Protein AF-A0A5N9AX76-F1 (afdb_monomer_lite)

Sequence (258 aa):
MVNSNKKFEINEFSDIFLIIYSIWVYSYNNNFSVKNSYLSNQFMLNYGIRIEDYLIENPILEQEMQNELEAKDLINSIYSLMNIQNSLDKKISNHLVENYNLEKTSTSLDKLSQYINSKLEKIVITTRLISKNKNKFSSIKTCDSLMSIAWINLSEIIATHKLVKMCKYIKCNMIFVSNRKSSAYCNSKCQTRAKSHRAYYGASKKYDEDKLEVSSNKIIKDNDVNRLPPEEYKIPDEYEPDFGFFDGEDDKLKIMGN

Foldseek 3Di:
DDDDLPWAFLVVPLCLLLLLLLLLLVVLPPPDDDPDQVSQVVVCVVPVDGNVVVCVVPVQSVVVVVVVVLSLVSNLLLLLQQCQLQVPDPVRNVCCCVSPVRDHPDDHPVSSLVVLVVVLVPWDKDWDWDDPDDPDIDITIIGSHSSNSSSVSVNVCSVVVWHWYAAPQPSGRRIAIHPDSPDRHRDPVSVVLSVVCCVVVVVPDPPDDDDDDDDDDDDDDDDDDPDDDDDPDPDDPDDDSCVPPDPDPVSVVVVVVD

Structure (mmCIF, N/CA/C/O backbone):
data_AF-A0A5N9AX76-F1
#
_entry.id   AF-A0A5N9AX76-F1
#
loop_
_atom_site.group_PDB
_atom_site.id
_atom_site.type_symbol
_atom_site.label_atom_id
_atom_site.label_alt_id
_atom_site.label_comp_id
_atom_site.label_asym_id
_atom_site.label_entity_id
_atom_site.label_seq_id
_atom_site.pdbx_PDB_ins_code
_atom_site.Cartn_x
_atom_site.Cartn_y
_atom_site.Cartn_z
_atom_site.occupancy
_atom_site.B_iso_or_equiv
_atom_site.auth_seq_id
_atom_site.auth_comp_id
_atom_site.auth_asym_id
_atom_site.auth_atom_id
_atom_site.pdbx_PDB_model_num
ATOM 1 N N . MET A 1 1 ? -3.223 20.919 28.582 1.00 31.56 1 MET A N 1
ATOM 2 C CA . MET A 1 1 ? -4.355 19.966 28.558 1.00 31.56 1 MET A CA 1
ATOM 3 C C . MET A 1 1 ? -4.536 19.495 27.123 1.00 31.56 1 MET A C 1
ATOM 5 O O . MET A 1 1 ? -5.110 20.225 26.328 1.00 31.56 1 MET A O 1
ATOM 9 N N . VAL A 1 2 ? -3.967 18.341 26.765 1.00 35.06 2 VAL A N 1
ATOM 10 C CA . VAL A 1 2 ? -4.129 17.749 25.428 1.00 35.06 2 VAL A CA 1
ATOM 11 C C . VAL A 1 2 ? -5.436 16.973 25.450 1.00 35.06 2 VAL A C 1
ATOM 13 O O . VAL A 1 2 ? -5.501 15.851 25.937 1.00 35.06 2 VAL A O 1
ATOM 16 N N . ASN A 1 3 ? -6.507 17.630 25.025 1.00 40.31 3 ASN A N 1
ATOM 17 C CA . ASN A 1 3 ? -7.781 16.974 24.819 1.00 40.31 3 ASN A CA 1
ATOM 18 C C . ASN A 1 3 ? -7.826 16.543 23.355 1.00 40.31 3 ASN A C 1
ATOM 20 O O . ASN A 1 3 ? -7.992 17.398 22.491 1.00 40.31 3 ASN A O 1
ATOM 24 N N . SER A 1 4 ? -7.669 15.248 23.080 1.00 42.22 4 SER A N 1
ATOM 25 C CA . SER A 1 4 ? -8.321 14.622 21.928 1.00 42.22 4 SER A CA 1
ATOM 26 C C . SER A 1 4 ? -8.158 13.102 21.944 1.00 42.22 4 SER A C 1
ATOM 28 O O . SER A 1 4 ? -7.174 12.580 21.425 1.00 42.22 4 SER A O 1
ATOM 30 N N . ASN A 1 5 ? -9.180 12.386 22.418 1.00 53.97 5 ASN A N 1
ATOM 31 C CA . ASN A 1 5 ? -9.505 11.066 21.869 1.00 53.97 5 ASN A CA 1
ATOM 32 C C . ASN A 1 5 ? -9.949 11.285 20.413 1.00 53.97 5 ASN A C 1
ATOM 34 O O . ASN A 1 5 ? -11.147 11.344 20.123 1.00 53.97 5 ASN A O 1
ATOM 38 N N . LYS A 1 6 ? -8.995 11.560 19.516 1.00 66.31 6 LYS A N 1
ATOM 39 C CA . LYS A 1 6 ? -9.271 11.734 18.092 1.00 66.31 6 LYS A CA 1
ATOM 40 C C . LYS A 1 6 ? -9.613 10.356 17.541 1.00 66.31 6 LYS A C 1
ATOM 42 O O . LYS A 1 6 ? -8.777 9.468 17.493 1.00 66.31 6 LYS A O 1
ATOM 47 N N . LYS A 1 7 ? -10.885 10.204 17.191 1.00 77.94 7 LYS A N 1
ATOM 48 C CA . LYS A 1 7 ? -11.453 9.005 16.589 1.00 77.94 7 LYS A CA 1
ATOM 49 C C . LYS A 1 7 ? -11.523 9.215 15.085 1.00 77.94 7 LYS A C 1
ATOM 51 O O . LYS A 1 7 ? -12.192 10.141 14.638 1.00 77.94 7 LYS A O 1
ATOM 56 N N . PHE A 1 8 ? -10.843 8.365 14.332 1.00 81.88 8 PHE A N 1
ATOM 57 C CA . PHE A 1 8 ? -10.809 8.369 12.873 1.00 81.88 8 PHE A CA 1
ATOM 58 C C . PHE A 1 8 ? -11.893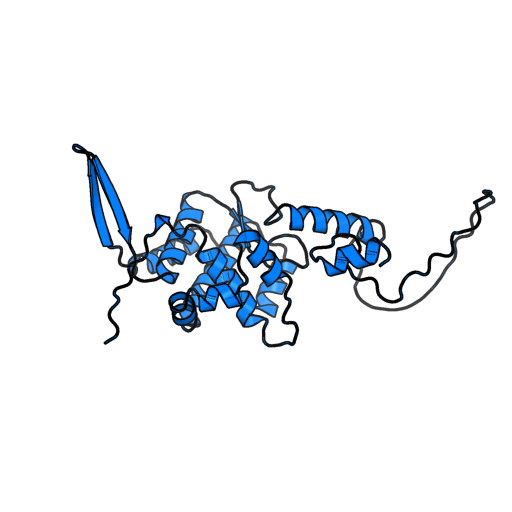 7.447 12.322 1.00 81.88 8 PHE A C 1
ATOM 60 O O . PHE A 1 8 ? -12.017 6.311 12.785 1.00 81.88 8 PHE A O 1
ATOM 67 N N . GLU A 1 9 ? -12.681 7.902 11.349 1.00 80.81 9 GLU A N 1
ATOM 68 C CA . GLU A 1 9 ? -13.689 7.061 10.700 1.00 80.81 9 GLU A CA 1
ATOM 69 C C . GLU A 1 9 ? -13.025 6.090 9.717 1.00 80.81 9 GLU A C 1
ATOM 71 O O . GLU A 1 9 ? -12.347 6.499 8.783 1.00 80.81 9 GLU A O 1
ATOM 76 N N . ILE A 1 10 ? -13.246 4.783 9.888 1.00 79.69 10 ILE A N 1
ATOM 77 C CA . ILE A 1 10 ? -12.539 3.749 9.105 1.00 79.69 10 ILE A CA 1
ATOM 78 C C . ILE A 1 10 ? -12.777 3.906 7.593 1.00 79.69 10 ILE A C 1
ATOM 80 O O . ILE A 1 10 ? -11.877 3.675 6.791 1.00 79.69 10 ILE A O 1
ATOM 84 N N . ASN A 1 11 ? -13.984 4.314 7.198 1.00 73.44 11 ASN A N 1
ATOM 85 C CA . ASN A 1 11 ? -14.385 4.373 5.791 1.00 73.44 11 ASN A CA 1
ATOM 86 C C . ASN A 1 11 ? -13.820 5.590 5.034 1.00 73.44 11 ASN A C 1
ATOM 88 O O . ASN A 1 11 ? -13.947 5.638 3.814 1.00 73.44 11 ASN A O 1
ATOM 92 N N . GLU A 1 12 ? -13.235 6.569 5.729 1.00 73.12 12 GLU A N 1
ATOM 93 C CA . GLU A 1 12 ? -12.654 7.769 5.104 1.00 73.12 12 GLU A CA 1
ATOM 94 C C . GLU A 1 12 ? -11.231 7.526 4.575 1.00 73.12 12 GLU A C 1
ATOM 96 O O . GLU A 1 12 ? -10.723 8.301 3.769 1.00 73.12 12 GLU A O 1
ATOM 101 N N . PHE A 1 13 ? -10.600 6.422 4.979 1.00 76.81 13 PHE A N 1
ATOM 102 C CA . PHE A 1 13 ? -9.185 6.153 4.751 1.00 76.81 13 PHE A CA 1
ATOM 103 C C . PHE A 1 13 ? -8.999 4.790 4.077 1.00 76.81 13 PHE A C 1
ATOM 105 O O . PHE A 1 13 ? -8.542 3.848 4.713 1.00 76.81 13 PHE A O 1
ATOM 112 N N . SER A 1 14 ? -9.366 4.645 2.799 1.00 75.31 14 SER A N 1
ATOM 113 C CA . SER A 1 14 ? -9.197 3.369 2.072 1.00 75.31 14 SER A CA 1
ATOM 114 C C . SER A 1 14 ? -7.746 3.069 1.679 1.00 75.31 14 SER A C 1
ATOM 116 O O . SER A 1 14 ? -7.385 1.914 1.445 1.00 75.31 14 SER A O 1
ATOM 118 N N . ASP A 1 15 ? -6.926 4.119 1.602 1.00 83.31 15 ASP A N 1
ATOM 119 C CA . ASP A 1 15 ? -5.601 4.085 0.984 1.00 83.31 15 ASP A CA 1
ATOM 120 C C . ASP A 1 15 ? -4.489 4.453 1.985 1.00 83.31 15 ASP A C 1
ATOM 122 O O . ASP A 1 15 ? -3.331 4.613 1.592 1.00 83.31 15 ASP A O 1
ATOM 126 N N . ILE A 1 16 ? -4.792 4.571 3.290 1.00 89.75 16 ILE A N 1
ATOM 127 C CA . ILE A 1 16 ? -3.818 5.076 4.277 1.00 89.75 16 ILE A CA 1
ATOM 128 C C . ILE A 1 16 ? -2.592 4.165 4.392 1.00 89.75 16 ILE A C 1
ATOM 130 O O . ILE A 1 16 ? -1.481 4.652 4.569 1.00 89.75 16 ILE A O 1
ATOM 134 N N . PHE A 1 17 ? -2.743 2.854 4.187 1.00 91.94 17 PHE A N 1
ATOM 135 C CA . PHE A 1 17 ? -1.596 1.939 4.163 1.00 91.94 17 PHE A CA 1
ATOM 136 C C . PHE A 1 17 ? -0.645 2.206 2.977 1.00 91.94 17 PHE A C 1
ATOM 138 O O . PHE A 1 17 ? 0.565 2.022 3.111 1.00 91.94 17 PHE A O 1
ATOM 145 N N . LEU A 1 18 ? -1.166 2.671 1.830 1.00 91.62 18 LEU A N 1
ATOM 146 C CA . LEU A 1 18 ? -0.346 3.093 0.689 1.00 91.62 18 LEU A CA 1
ATOM 147 C C . LEU A 1 18 ? 0.394 4.389 1.018 1.00 91.62 18 LEU A C 1
ATOM 149 O O . LEU A 1 18 ? 1.567 4.528 0.680 1.00 91.62 18 LEU A O 1
ATOM 153 N N . ILE A 1 19 ? -0.291 5.320 1.687 1.00 91.38 19 ILE A N 1
ATOM 154 C CA . ILE A 1 19 ? 0.292 6.582 2.146 1.00 91.38 19 ILE A CA 1
ATOM 155 C C . ILE A 1 19 ? 1.437 6.305 3.124 1.00 91.38 19 ILE A C 1
ATOM 157 O O . ILE A 1 19 ? 2.547 6.776 2.889 1.00 91.38 19 ILE A O 1
ATOM 161 N N . ILE A 1 20 ? 1.209 5.475 4.146 1.00 92.38 20 ILE A N 1
ATOM 162 C CA . ILE A 1 20 ? 2.234 5.080 5.125 1.00 92.38 20 ILE A CA 1
ATOM 163 C C . ILE A 1 20 ? 3.446 4.457 4.431 1.00 92.38 20 ILE A C 1
ATOM 165 O O . ILE A 1 20 ? 4.576 4.844 4.720 1.00 92.38 20 ILE A O 1
ATOM 169 N N . TYR A 1 21 ? 3.236 3.552 3.470 1.00 91.12 21 TYR A N 1
ATOM 170 C CA . TYR A 1 21 ? 4.338 2.981 2.695 1.00 91.12 21 TYR A CA 1
ATOM 171 C C . TYR A 1 21 ? 5.142 4.052 1.954 1.00 91.12 21 TYR A C 1
ATOM 173 O O . TYR A 1 21 ? 6.371 4.071 2.038 1.00 91.12 21 TYR A O 1
ATOM 181 N N . SER A 1 22 ? 4.469 4.952 1.236 1.00 89.31 22 SER A N 1
ATOM 182 C CA . SER A 1 22 ? 5.144 5.999 0.467 1.00 89.31 22 SER A CA 1
ATOM 183 C C . SER A 1 22 ? 5.934 6.950 1.358 1.00 89.31 22 SER A C 1
ATOM 185 O O . SER A 1 22 ? 7.066 7.289 1.020 1.00 89.31 22 SER A O 1
ATOM 187 N N . ILE A 1 23 ? 5.376 7.342 2.505 1.00 88.69 23 ILE A N 1
ATOM 188 C CA . ILE A 1 23 ? 6.071 8.187 3.478 1.00 88.69 23 ILE A CA 1
ATOM 189 C C . ILE A 1 23 ? 7.268 7.437 4.063 1.00 88.69 23 ILE A C 1
ATOM 191 O O . ILE A 1 23 ? 8.354 7.997 4.137 1.00 88.69 23 ILE A O 1
ATOM 195 N N . TRP A 1 24 ? 7.115 6.163 4.427 1.00 88.19 24 TRP A N 1
ATOM 196 C CA . TRP A 1 24 ? 8.211 5.381 4.996 1.00 88.19 24 TRP A CA 1
ATOM 197 C C . TRP A 1 24 ? 9.385 5.247 4.015 1.00 88.19 24 TRP A C 1
ATOM 199 O O . TRP A 1 24 ? 10.531 5.505 4.381 1.00 88.19 24 TRP A O 1
ATOM 209 N N . VAL A 1 25 ? 9.105 4.947 2.740 1.00 83.19 25 VAL A N 1
ATOM 210 C CA . VAL A 1 25 ? 10.127 4.914 1.679 1.00 83.19 25 VAL A CA 1
ATOM 211 C C . VAL A 1 25 ? 10.760 6.293 1.483 1.00 83.19 25 VAL A C 1
ATOM 213 O O . VAL A 1 25 ? 11.971 6.397 1.291 1.00 83.19 25 VAL A O 1
ATOM 216 N N . TYR A 1 26 ? 9.962 7.361 1.520 1.00 81.81 26 TYR A N 1
ATOM 217 C CA . TYR A 1 26 ? 10.456 8.732 1.417 1.00 81.81 26 TYR A CA 1
ATOM 218 C C . TYR A 1 26 ? 11.421 9.072 2.567 1.00 81.81 26 TYR A C 1
ATOM 220 O O . TYR A 1 26 ? 12.543 9.506 2.310 1.00 81.81 26 TYR A O 1
ATOM 228 N N . SER A 1 27 ? 11.041 8.775 3.810 1.00 80.00 27 SER A N 1
ATOM 229 C CA . SER A 1 27 ? 11.870 8.992 5.000 1.00 80.00 27 SER A CA 1
ATOM 230 C C . SER A 1 27 ? 13.157 8.167 4.976 1.00 80.00 27 SER A C 1
ATOM 232 O O . SER A 1 27 ? 14.216 8.687 5.314 1.00 80.00 27 SER A O 1
ATOM 234 N N . TYR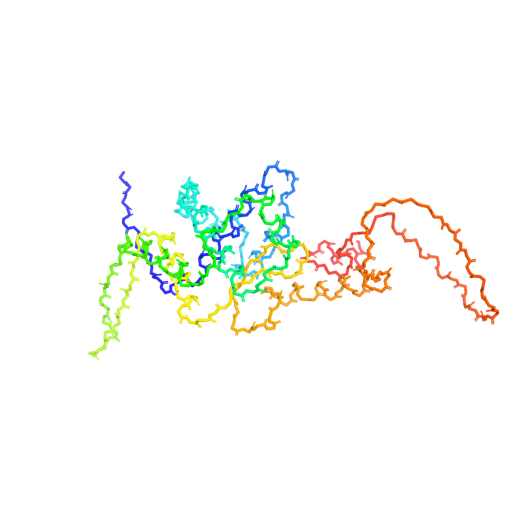 A 1 28 ? 13.099 6.915 4.510 1.00 73.00 28 TYR A N 1
ATOM 235 C CA . TYR A 1 28 ? 14.274 6.046 4.404 1.00 73.00 28 TYR A CA 1
ATOM 236 C C . TYR A 1 28 ? 15.299 6.560 3.372 1.00 73.00 28 TYR A C 1
ATOM 238 O O . TYR A 1 28 ? 16.506 6.500 3.598 1.00 73.00 28 TYR A O 1
ATOM 246 N N . ASN A 1 29 ? 14.834 7.099 2.238 1.00 64.19 29 ASN A N 1
ATOM 247 C CA . ASN A 1 29 ? 15.709 7.600 1.166 1.00 64.19 29 ASN A CA 1
ATOM 248 C C . ASN A 1 29 ? 16.352 8.968 1.467 1.00 64.19 29 ASN A C 1
ATOM 250 O O . ASN A 1 29 ? 17.316 9.347 0.802 1.00 64.19 29 ASN A O 1
ATOM 254 N N . ASN A 1 30 ? 15.855 9.723 2.449 1.00 54.88 30 ASN A N 1
ATOM 255 C CA . ASN A 1 30 ? 16.280 11.105 2.706 1.00 54.88 30 ASN A CA 1
ATOM 256 C C . ASN A 1 30 ? 17.647 11.264 3.403 1.00 54.88 30 ASN A C 1
ATOM 258 O O . ASN A 1 30 ? 17.999 12.367 3.817 1.00 54.88 30 ASN A O 1
ATOM 262 N N . ASN A 1 31 ? 18.473 10.214 3.435 1.00 46.00 31 ASN A N 1
ATOM 263 C CA . ASN A 1 31 ? 19.896 10.325 3.771 1.00 46.00 31 ASN A CA 1
ATOM 264 C C . ASN A 1 31 ? 20.789 10.862 2.621 1.00 46.00 31 ASN A C 1
ATOM 266 O O . ASN A 1 31 ? 21.982 11.038 2.848 1.00 46.00 31 ASN A O 1
ATOM 270 N N . PHE A 1 32 ? 20.276 11.181 1.417 1.00 38.09 32 PHE A N 1
ATOM 271 C CA . PHE A 1 32 ? 21.068 11.824 0.343 1.00 38.09 32 PHE A CA 1
ATOM 272 C C . PHE A 1 32 ? 20.288 12.877 -0.483 1.00 38.09 32 PHE A C 1
ATOM 274 O O . PHE A 1 32 ? 19.411 12.556 -1.276 1.00 38.09 32 PHE A O 1
ATOM 281 N N . SER A 1 33 ? 20.651 14.150 -0.283 1.00 37.47 33 SER A N 1
ATOM 282 C CA . SER A 1 33 ? 20.738 15.312 -1.203 1.00 37.47 33 SER A CA 1
ATOM 283 C C . SER A 1 33 ? 19.796 15.556 -2.406 1.00 37.47 33 SER A C 1
ATOM 285 O O . SER A 1 33 ? 20.078 16.492 -3.153 1.00 37.47 33 SER A O 1
ATOM 287 N N . VAL A 1 34 ? 18.693 14.840 -2.640 1.00 42.88 34 VAL A N 1
ATOM 288 C CA . VAL A 1 34 ? 17.781 15.158 -3.764 1.00 42.88 34 VAL A CA 1
ATOM 289 C C . VAL A 1 34 ? 16.345 15.325 -3.274 1.00 42.88 34 VAL A C 1
ATOM 291 O O . VAL A 1 34 ? 15.520 14.420 -3.351 1.00 42.88 34 VAL A O 1
ATOM 294 N N . LYS A 1 35 ? 16.037 16.548 -2.822 1.00 41.94 35 LYS A N 1
ATOM 295 C CA . LYS A 1 35 ? 14.719 17.037 -2.358 1.00 41.94 35 LYS A CA 1
ATOM 296 C C . LYS A 1 35 ? 13.573 16.960 -3.393 1.00 41.94 35 LYS A C 1
ATOM 298 O O . LYS A 1 35 ? 12.480 17.426 -3.114 1.00 41.94 35 LYS A O 1
ATOM 303 N N . ASN A 1 36 ? 13.789 16.358 -4.563 1.00 52.94 36 ASN A N 1
ATOM 304 C CA . ASN A 1 36 ? 12.781 16.133 -5.604 1.00 52.94 36 ASN A CA 1
ATOM 305 C C . ASN A 1 36 ? 12.789 14.657 -6.022 1.00 52.94 36 ASN A C 1
ATOM 307 O O . ASN A 1 36 ? 13.097 14.308 -7.164 1.00 52.94 36 ASN A O 1
ATOM 311 N N . SER A 1 37 ? 12.489 13.758 -5.083 1.00 67.19 37 SER A N 1
ATOM 312 C CA . SER A 1 37 ? 12.338 12.349 -5.434 1.00 67.19 37 SER A CA 1
ATOM 313 C C . SER A 1 37 ? 11.133 12.182 -6.364 1.00 67.19 37 SER A C 1
ATOM 315 O O . SER A 1 37 ? 10.064 12.763 -6.160 1.00 67.19 37 SER A O 1
ATOM 317 N N . TYR A 1 38 ? 11.282 11.351 -7.395 1.00 74.25 38 TYR A N 1
ATOM 318 C CA . TYR A 1 38 ? 10.178 11.011 -8.297 1.00 74.25 38 TYR A CA 1
ATOM 319 C C . TYR A 1 38 ? 8.955 10.474 -7.526 1.00 74.25 38 TYR A C 1
ATOM 321 O O . TYR A 1 38 ? 7.816 10.663 -7.950 1.00 74.25 38 TYR A O 1
ATOM 329 N N . LEU A 1 39 ? 9.191 9.852 -6.366 1.00 79.62 39 LEU A N 1
ATOM 330 C CA . LEU A 1 39 ? 8.163 9.423 -5.426 1.00 79.62 39 LEU A CA 1
ATOM 331 C C . LEU A 1 39 ? 7.283 10.588 -4.946 1.00 79.62 39 LEU A C 1
ATOM 333 O O . LEU A 1 39 ? 6.066 10.462 -5.033 1.00 79.62 39 LEU A O 1
ATOM 337 N N . SER A 1 40 ? 7.865 11.717 -4.522 1.00 81.25 40 SER A N 1
ATOM 338 C CA . SER A 1 40 ? 7.101 12.895 -4.068 1.00 81.25 40 SER A CA 1
ATOM 339 C C . SER A 1 40 ? 6.217 13.463 -5.188 1.00 81.25 40 SER A C 1
ATOM 341 O O . SER A 1 40 ? 5.030 13.715 -4.981 1.00 81.25 40 SER A O 1
ATOM 343 N N . ASN A 1 41 ? 6.728 13.519 -6.424 1.00 81.62 41 ASN A N 1
ATOM 344 C CA . ASN A 1 41 ? 5.929 13.935 -7.584 1.00 81.62 41 ASN A CA 1
ATOM 345 C C . ASN A 1 41 ? 4.746 12.992 -7.852 1.00 81.62 41 ASN A C 1
ATOM 347 O O . ASN A 1 41 ? 3.644 13.449 -8.147 1.00 81.62 41 ASN A O 1
ATOM 351 N N . GLN A 1 42 ? 4.944 11.672 -7.759 1.00 83.62 42 GLN A N 1
ATOM 352 C CA . GLN A 1 42 ? 3.837 10.725 -7.936 1.00 83.62 42 GLN A CA 1
ATOM 353 C C . GLN A 1 42 ? 2.853 10.738 -6.767 1.00 83.62 42 GLN A C 1
ATOM 355 O O . GLN A 1 42 ? 1.663 10.520 -6.984 1.00 83.62 42 GLN A O 1
ATOM 360 N N . PHE A 1 43 ? 3.329 11.008 -5.553 1.00 86.25 43 PHE A N 1
ATOM 361 C CA . PHE A 1 43 ? 2.481 11.188 -4.384 1.00 86.25 43 PHE A CA 1
ATOM 362 C C . PHE A 1 43 ? 1.563 12.402 -4.572 1.00 86.25 43 PHE A C 1
ATOM 364 O O . PHE A 1 43 ? 0.346 12.254 -4.493 1.00 86.25 43 PHE A O 1
ATOM 371 N N . MET A 1 44 ? 2.123 13.548 -4.973 1.00 86.94 44 MET A N 1
ATOM 372 C CA . MET A 1 44 ? 1.358 14.740 -5.347 1.00 86.94 44 MET A CA 1
ATOM 373 C C . MET A 1 44 ? 0.335 14.442 -6.449 1.00 86.94 44 MET A C 1
ATOM 375 O O . MET A 1 44 ? -0.834 14.787 -6.322 1.00 86.94 44 MET A O 1
ATOM 379 N N . LEU A 1 45 ? 0.718 13.738 -7.515 1.00 84.50 45 LEU A N 1
ATOM 380 C CA . LEU A 1 45 ? -0.226 13.400 -8.588 1.00 84.50 45 LEU A CA 1
ATOM 381 C C . LEU A 1 45 ? -1.399 12.523 -8.132 1.00 84.50 45 LEU A C 1
ATOM 383 O O . LEU A 1 45 ? -2.471 12.608 -8.727 1.00 84.50 45 LEU A O 1
ATOM 387 N N . ASN A 1 46 ? -1.198 11.678 -7.122 1.00 83.56 46 ASN A N 1
ATOM 388 C CA . ASN A 1 46 ? -2.232 10.777 -6.625 1.00 83.56 46 ASN A CA 1
ATOM 389 C C . ASN A 1 46 ? -3.097 11.411 -5.525 1.00 83.56 46 ASN A C 1
ATOM 391 O O . ASN A 1 46 ? -4.286 11.110 -5.463 1.00 83.56 46 ASN A O 1
ATOM 395 N N . TYR A 1 47 ? -2.519 12.268 -4.680 1.00 85.94 47 TYR A N 1
ATOM 396 C CA . TYR A 1 47 ? -3.172 12.775 -3.466 1.00 85.94 47 TYR A CA 1
ATOM 397 C C . TYR A 1 47 ? -3.359 14.296 -3.434 1.00 85.94 47 TYR A C 1
ATOM 399 O O . TYR A 1 47 ? -4.005 14.809 -2.529 1.00 85.94 47 TYR A O 1
ATOM 407 N N . GLY A 1 48 ? -2.833 15.032 -4.414 1.00 87.31 48 GLY A N 1
ATOM 408 C CA . GLY A 1 48 ? -3.010 16.483 -4.518 1.00 87.31 48 GLY A CA 1
ATOM 409 C C . GLY A 1 48 ? -2.129 17.314 -3.580 1.00 87.31 48 GLY A C 1
ATOM 410 O O . GLY A 1 48 ? -2.306 18.526 -3.518 1.00 87.31 48 GLY A O 1
ATOM 411 N N . ILE A 1 49 ? -1.184 16.686 -2.876 1.00 88.12 49 ILE A N 1
ATOM 412 C CA . ILE A 1 49 ? -0.320 17.321 -1.874 1.00 88.12 49 ILE A CA 1
ATOM 413 C C . ILE A 1 49 ? 1.054 16.641 -1.838 1.00 88.12 49 ILE A C 1
ATOM 415 O O . ILE A 1 49 ? 1.161 15.450 -2.136 1.00 88.12 49 ILE A O 1
ATOM 419 N N . ARG A 1 50 ? 2.124 17.382 -1.518 1.00 87.56 50 ARG A N 1
ATOM 420 C CA . ARG A 1 50 ? 3.470 16.802 -1.340 1.00 87.56 50 ARG A CA 1
ATOM 421 C C . ARG A 1 50 ? 3.546 16.007 -0.036 1.00 87.56 50 ARG A C 1
ATOM 423 O O . ARG A 1 50 ? 2.750 16.218 0.870 1.00 87.56 50 ARG A O 1
ATOM 430 N N . ILE A 1 51 ? 4.512 15.094 0.067 1.00 87.94 51 ILE A N 1
ATOM 431 C CA . ILE A 1 51 ? 4.661 14.236 1.255 1.00 87.94 51 ILE A CA 1
ATOM 432 C C . ILE A 1 51 ? 4.937 15.072 2.511 1.00 87.94 51 ILE A C 1
ATOM 434 O O . ILE A 1 51 ? 4.352 14.823 3.562 1.00 87.94 51 ILE A O 1
ATOM 438 N N . GLU A 1 52 ? 5.808 16.069 2.395 1.00 86.75 52 GLU A N 1
ATOM 439 C CA . GLU A 1 52 ? 6.203 16.955 3.487 1.00 86.75 52 GLU A CA 1
ATOM 440 C C . GLU A 1 52 ? 5.010 17.773 3.992 1.00 86.75 52 GLU A C 1
ATOM 442 O O . GLU A 1 52 ? 4.741 17.803 5.191 1.00 86.75 52 GLU A O 1
ATOM 447 N N . ASP A 1 53 ? 4.250 18.362 3.068 1.00 88.25 53 ASP A N 1
ATOM 448 C CA . ASP A 1 53 ? 3.047 19.135 3.385 1.00 88.25 53 ASP A CA 1
ATOM 449 C C . ASP A 1 53 ? 1.964 18.235 4.006 1.00 88.25 53 ASP A C 1
ATOM 451 O O . ASP A 1 53 ? 1.325 18.607 4.989 1.00 88.25 53 ASP A O 1
ATOM 455 N N . TYR A 1 54 ? 1.814 17.002 3.504 1.00 88.75 54 TYR A N 1
ATOM 456 C CA . TYR A 1 54 ? 0.879 16.023 4.059 1.00 88.75 54 TYR A CA 1
ATOM 457 C C . TYR A 1 54 ? 1.207 15.669 5.513 1.00 88.75 54 TYR A C 1
ATOM 459 O O . TYR A 1 54 ? 0.295 15.551 6.330 1.00 88.75 54 TYR A O 1
ATOM 467 N N . LEU A 1 55 ? 2.490 15.507 5.852 1.00 87.12 55 LEU A N 1
ATOM 468 C CA . LEU A 1 55 ? 2.924 15.248 7.228 1.00 87.12 55 LEU A CA 1
ATOM 469 C C . LEU A 1 55 ? 2.629 16.436 8.151 1.00 87.12 55 LEU A C 1
ATOM 471 O O . LEU A 1 55 ? 2.100 16.229 9.242 1.00 87.12 55 LEU A O 1
ATOM 475 N N . ILE A 1 56 ? 2.880 17.665 7.688 1.00 87.31 56 ILE A N 1
ATOM 476 C CA . ILE A 1 56 ? 2.573 18.894 8.439 1.00 87.31 56 ILE A CA 1
ATOM 477 C C . ILE A 1 56 ? 1.069 18.997 8.733 1.00 87.31 56 ILE A C 1
ATOM 479 O O . ILE A 1 56 ? 0.676 19.339 9.850 1.00 87.31 56 ILE A O 1
ATOM 483 N N . GLU A 1 57 ? 0.217 18.677 7.757 1.00 86.94 57 GLU A N 1
ATOM 484 C CA . GLU A 1 57 ? -1.242 18.675 7.930 1.00 86.94 57 GLU A CA 1
ATOM 485 C C . GLU A 1 57 ? -1.745 17.505 8.795 1.00 86.94 57 GLU A C 1
ATOM 487 O O . GLU A 1 57 ? -2.827 17.584 9.385 1.00 86.94 57 GLU A O 1
ATOM 492 N N . ASN A 1 58 ? -0.954 16.433 8.929 1.00 85.75 58 ASN A N 1
ATOM 493 C CA . ASN A 1 58 ? -1.314 15.205 9.639 1.00 85.75 58 ASN A CA 1
ATOM 494 C C . ASN A 1 58 ? -0.279 14.823 10.718 1.00 85.75 58 ASN A C 1
ATOM 496 O O . ASN A 1 58 ? 0.283 13.724 10.675 1.00 85.75 58 ASN A O 1
ATOM 500 N N . PRO A 1 59 ? -0.087 15.651 11.765 1.00 86.06 59 PRO A N 1
ATOM 501 C CA . PRO A 1 59 ? 0.956 15.438 12.777 1.00 86.06 59 PRO A CA 1
ATOM 502 C C . PRO A 1 59 ? 0.776 14.146 13.589 1.00 86.06 59 PRO A C 1
ATOM 504 O O . PRO A 1 59 ? 1.727 13.619 14.155 1.00 86.06 59 PRO A O 1
ATOM 507 N N . ILE A 1 60 ? -0.447 13.607 13.645 1.00 87.31 60 ILE A N 1
ATOM 508 C CA . ILE A 1 60 ? -0.715 12.321 14.308 1.00 87.31 60 ILE A CA 1
ATOM 509 C C . ILE A 1 60 ? -0.085 11.175 13.525 1.00 87.31 60 ILE A C 1
ATOM 511 O O . ILE A 1 60 ? 0.487 10.275 14.128 1.00 87.31 60 ILE A O 1
ATOM 515 N N . LEU A 1 61 ? -0.157 11.216 12.192 1.00 86.50 61 LEU A N 1
ATOM 516 C CA . LEU A 1 61 ? 0.474 10.200 11.362 1.00 86.50 61 LEU A CA 1
ATOM 517 C C . LEU A 1 61 ? 1.994 10.250 11.510 1.00 86.50 61 LEU A C 1
ATOM 519 O O . LEU A 1 61 ? 2.625 9.209 11.656 1.00 86.50 61 LEU A O 1
ATOM 523 N N . GLU A 1 62 ? 2.566 11.456 11.505 1.00 84.75 62 GLU A N 1
ATOM 524 C CA . GLU A 1 62 ? 3.995 11.652 11.745 1.00 84.75 62 GLU A CA 1
ATOM 525 C C . GLU A 1 62 ? 4.415 11.053 13.094 1.00 84.75 62 GLU A C 1
ATOM 527 O O . GLU A 1 62 ? 5.382 10.297 13.156 1.00 84.75 62 GLU A O 1
ATOM 532 N N . GLN A 1 63 ? 3.646 11.318 14.155 1.00 86.88 63 GLN A N 1
ATOM 533 C CA . GLN A 1 63 ? 3.897 10.768 15.486 1.00 86.88 63 GLN A CA 1
ATOM 534 C C . GLN A 1 63 ? 3.793 9.236 15.519 1.00 86.88 63 GLN A C 1
ATOM 536 O O . GLN A 1 63 ? 4.667 8.581 16.082 1.00 86.88 63 GLN A O 1
ATOM 541 N N . GLU A 1 64 ? 2.754 8.646 14.924 1.00 87.56 64 GLU A N 1
ATOM 542 C CA . GLU A 1 64 ? 2.607 7.184 14.864 1.00 87.56 64 GLU A CA 1
ATOM 543 C C . GLU A 1 64 ? 3.748 6.529 14.077 1.00 87.56 64 GLU A C 1
ATOM 545 O O . GLU A 1 64 ? 4.245 5.470 14.461 1.00 87.56 64 GLU A O 1
ATOM 550 N N . MET A 1 65 ? 4.226 7.186 13.020 1.00 84.38 65 MET A N 1
ATOM 551 C CA . MET A 1 65 ? 5.350 6.706 12.221 1.00 84.38 65 MET A CA 1
ATOM 552 C C . MET A 1 65 ? 6.707 6.769 12.934 1.00 84.38 65 MET A C 1
ATOM 554 O O . MET A 1 65 ? 7.640 6.100 12.488 1.00 84.38 65 MET A O 1
ATOM 558 N N . GLN A 1 66 ? 6.830 7.496 14.051 1.00 84.50 66 GLN A N 1
ATOM 559 C CA . GLN A 1 66 ? 8.031 7.442 14.897 1.00 84.50 66 GLN A CA 1
ATOM 560 C C . GLN A 1 66 ? 8.187 6.087 15.604 1.00 84.50 66 GLN A C 1
ATOM 562 O O . GLN A 1 66 ? 9.295 5.740 16.016 1.00 84.50 66 GLN A O 1
ATOM 567 N N . ASN A 1 67 ? 7.116 5.290 15.723 1.00 85.50 67 ASN A N 1
ATOM 568 C CA . ASN A 1 67 ? 7.220 3.897 16.155 1.00 85.50 67 ASN A CA 1
ATOM 569 C C . ASN A 1 67 ? 7.774 3.031 15.011 1.00 85.50 67 ASN A C 1
ATOM 571 O O . ASN A 1 67 ? 7.038 2.336 14.306 1.00 85.50 67 ASN A O 1
ATOM 575 N N . GLU A 1 68 ? 9.095 3.079 14.833 1.00 82.69 68 GLU A N 1
ATOM 576 C CA . GLU A 1 68 ? 9.794 2.434 13.718 1.00 82.69 68 GLU A CA 1
ATOM 577 C C . GLU A 1 68 ? 9.486 0.933 13.618 1.00 82.69 68 GLU A C 1
ATOM 579 O O . GLU A 1 68 ? 9.309 0.413 12.516 1.00 82.69 68 GLU A O 1
ATOM 584 N N . LEU A 1 69 ? 9.363 0.240 14.756 1.00 86.94 69 LEU A N 1
ATOM 585 C CA . LEU A 1 69 ? 9.078 -1.194 14.790 1.00 86.94 69 LEU A CA 1
ATOM 586 C C . LEU A 1 69 ? 7.707 -1.507 14.177 1.00 86.94 69 LEU A C 1
ATOM 588 O O . LEU A 1 69 ? 7.593 -2.393 13.332 1.00 86.94 69 LEU A O 1
ATOM 592 N N . GLU A 1 70 ? 6.669 -0.786 14.599 1.00 89.00 70 GLU A N 1
ATOM 593 C CA . GLU A 1 70 ? 5.298 -1.009 14.134 1.00 89.00 70 GLU A CA 1
ATOM 594 C C . GLU A 1 70 ? 5.114 -0.581 12.676 1.00 89.00 70 GLU A C 1
ATOM 596 O O . GLU A 1 70 ? 4.502 -1.309 11.889 1.00 89.00 70 GLU A O 1
ATOM 601 N N . ALA A 1 71 ? 5.704 0.554 12.292 1.00 89.69 71 ALA A N 1
ATOM 602 C CA . ALA A 1 71 ? 5.718 1.004 10.907 1.00 89.69 71 ALA A CA 1
ATOM 603 C C . ALA A 1 71 ? 6.402 -0.034 10.007 1.00 89.69 71 ALA A C 1
ATOM 605 O O . ALA A 1 71 ? 5.804 -0.500 9.036 1.00 89.69 71 ALA A O 1
ATOM 606 N N . LYS A 1 72 ? 7.619 -0.467 10.361 1.00 90.12 72 LYS A N 1
ATOM 607 C CA . LYS A 1 72 ? 8.387 -1.452 9.586 1.00 90.12 72 LYS A CA 1
ATOM 608 C C . LYS A 1 72 ? 7.659 -2.788 9.463 1.00 90.12 72 LYS A C 1
ATOM 610 O O . LYS A 1 72 ? 7.704 -3.417 8.409 1.00 90.12 72 LYS A O 1
ATOM 615 N N . ASP A 1 73 ? 6.955 -3.208 10.504 1.00 93.06 73 ASP A N 1
ATOM 616 C CA . ASP A 1 73 ? 6.167 -4.436 10.498 1.00 93.06 73 ASP A CA 1
ATOM 617 C C . ASP A 1 73 ? 4.983 -4.385 9.511 1.00 93.06 73 ASP A C 1
ATOM 619 O O . ASP A 1 73 ? 4.756 -5.323 8.731 1.00 93.06 73 ASP A O 1
ATOM 623 N N . LEU A 1 74 ? 4.277 -3.251 9.460 1.00 94.44 74 LE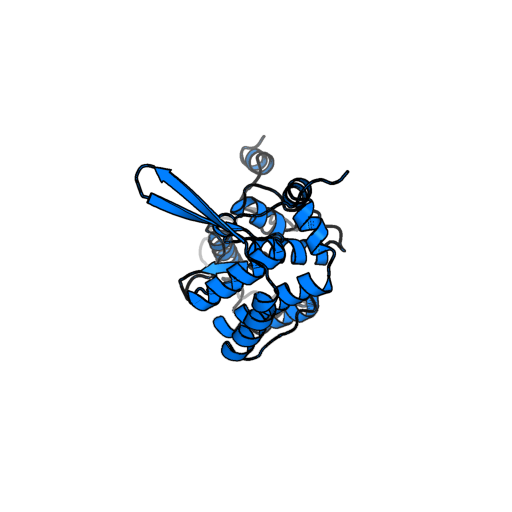U A N 1
ATOM 624 C CA . LEU A 1 74 ? 3.266 -3.001 8.432 1.00 94.44 74 LEU A CA 1
ATOM 625 C C . LEU A 1 74 ? 3.894 -3.007 7.029 1.00 94.44 74 LEU A C 1
ATOM 627 O O . LEU A 1 74 ? 3.385 -3.692 6.137 1.00 94.44 74 LEU A O 1
ATOM 631 N N . ILE A 1 75 ? 5.024 -2.316 6.832 1.00 94.06 75 ILE A N 1
ATOM 632 C CA . ILE A 1 75 ? 5.715 -2.264 5.532 1.00 94.06 75 ILE A CA 1
ATOM 633 C C . ILE A 1 75 ? 6.157 -3.660 5.074 1.00 94.06 75 ILE A C 1
ATOM 635 O O . ILE A 1 75 ? 5.917 -4.042 3.925 1.00 94.06 75 ILE A O 1
ATOM 639 N N . ASN A 1 76 ? 6.733 -4.465 5.966 1.00 94.06 76 ASN A N 1
ATOM 640 C CA . ASN A 1 76 ? 7.135 -5.842 5.673 1.00 94.06 76 ASN A CA 1
ATOM 641 C C . ASN A 1 76 ? 5.932 -6.731 5.316 1.00 94.06 76 ASN A C 1
ATOM 643 O O . ASN A 1 76 ? 6.027 -7.611 4.452 1.00 94.06 76 ASN A O 1
ATOM 647 N N . SER A 1 77 ? 4.772 -6.485 5.926 1.00 95.81 77 SER A N 1
ATOM 648 C CA . SER A 1 77 ? 3.530 -7.195 5.601 1.00 95.81 77 SER A CA 1
ATOM 649 C C . SER A 1 77 ? 2.988 -6.808 4.223 1.00 95.81 77 SER A C 1
ATOM 651 O O . SER A 1 77 ? 2.606 -7.688 3.447 1.00 95.81 77 SER A O 1
ATOM 653 N N . ILE A 1 78 ? 3.048 -5.522 3.861 1.00 94.75 78 ILE A N 1
ATOM 654 C CA . ILE A 1 78 ? 2.727 -5.031 2.510 1.00 94.75 78 ILE A CA 1
ATOM 655 C C . ILE A 1 78 ? 3.669 -5.667 1.475 1.00 94.75 78 ILE A C 1
ATOM 657 O O . ILE A 1 78 ? 3.217 -6.214 0.466 1.00 94.75 78 ILE A O 1
ATOM 661 N N . TYR A 1 79 ? 4.975 -5.668 1.746 1.00 92.81 79 TYR A N 1
ATOM 662 C CA . TYR A 1 79 ? 5.984 -6.279 0.880 1.00 92.81 79 TYR A CA 1
ATOM 663 C C . TYR A 1 79 ? 5.774 -7.790 0.702 1.00 92.81 79 TYR A C 1
ATOM 665 O O . TYR A 1 79 ? 5.886 -8.323 -0.410 1.00 92.81 79 TYR A O 1
ATOM 673 N N . SER A 1 80 ? 5.427 -8.493 1.780 1.00 93.44 80 SER A N 1
ATOM 674 C CA . SER A 1 80 ? 5.099 -9.922 1.742 1.00 93.44 80 SER A CA 1
ATOM 675 C C . SER A 1 80 ? 3.873 -10.178 0.874 1.00 93.44 80 SER A C 1
ATOM 677 O O . SER A 1 80 ? 3.914 -11.051 0.004 1.00 93.44 80 SER A O 1
ATOM 679 N N . LEU A 1 81 ? 2.818 -9.373 1.036 1.00 94.06 81 LEU A N 1
ATOM 680 C CA . LEU A 1 81 ? 1.606 -9.476 0.228 1.00 94.06 81 LEU A CA 1
ATOM 681 C C . LEU A 1 81 ? 1.912 -9.289 -1.261 1.00 94.06 81 LEU A C 1
ATOM 683 O O . LEU A 1 81 ? 1.513 -10.115 -2.083 1.00 94.06 81 LEU A O 1
ATOM 687 N N . MET A 1 82 ? 2.675 -8.250 -1.608 1.00 91.94 82 MET A N 1
ATOM 688 C CA . MET A 1 82 ? 3.070 -7.974 -2.991 1.00 91.94 82 MET A CA 1
ATOM 689 C C . MET A 1 82 ? 3.844 -9.140 -3.613 1.00 91.94 82 MET A C 1
ATOM 691 O O . MET A 1 82 ? 3.574 -9.511 -4.760 1.00 91.94 82 MET A O 1
ATOM 695 N N . ASN A 1 83 ? 4.779 -9.729 -2.862 1.00 89.56 83 ASN A N 1
ATOM 696 C CA . ASN A 1 83 ? 5.546 -10.898 -3.289 1.00 89.56 83 ASN A CA 1
ATOM 697 C C . ASN A 1 83 ? 4.657 -12.115 -3.546 1.00 89.56 83 ASN A C 1
ATOM 699 O O . ASN A 1 83 ? 4.790 -12.754 -4.589 1.00 89.56 83 ASN A O 1
ATOM 703 N N . ILE A 1 84 ? 3.762 -12.423 -2.605 1.00 90.25 84 ILE A N 1
ATOM 704 C CA . ILE A 1 84 ? 2.856 -13.573 -2.685 1.00 90.25 84 ILE A CA 1
ATOM 705 C C . ILE A 1 84 ? 1.899 -13.419 -3.873 1.00 90.25 84 ILE A C 1
ATOM 707 O O . ILE A 1 84 ? 1.699 -14.365 -4.630 1.00 90.25 84 ILE A O 1
ATOM 711 N N . GLN A 1 85 ? 1.322 -12.229 -4.061 1.00 89.25 85 GLN A N 1
ATOM 712 C CA . GLN A 1 85 ? 0.283 -11.995 -5.067 1.00 89.25 85 GLN A CA 1
ATOM 713 C C . GLN A 1 85 ? 0.814 -11.863 -6.497 1.00 89.25 85 GLN A C 1
ATOM 715 O O . GLN A 1 85 ? 0.122 -12.246 -7.441 1.00 89.25 85 GLN A O 1
ATOM 720 N N . ASN A 1 86 ? 1.999 -11.274 -6.675 1.00 82.44 86 ASN A N 1
ATOM 721 C CA . ASN A 1 86 ? 2.471 -10.867 -8.002 1.00 82.44 86 ASN A CA 1
ATOM 722 C C . ASN A 1 86 ? 3.732 -11.586 -8.464 1.00 82.44 86 ASN A C 1
ATOM 724 O O . ASN A 1 86 ? 4.141 -11.337 -9.596 1.00 82.44 86 ASN A O 1
ATOM 728 N N . SER A 1 87 ? 4.352 -12.413 -7.613 1.00 77.44 87 SER A N 1
ATOM 729 C CA . SER A 1 87 ? 5.677 -12.988 -7.870 1.00 77.44 87 SER A CA 1
ATOM 730 C C . SER A 1 87 ? 6.639 -11.898 -8.343 1.00 77.44 87 SER A C 1
ATOM 732 O O . SER A 1 87 ? 7.063 -11.899 -9.499 1.00 77.44 87 SER A O 1
ATOM 734 N N . LEU A 1 88 ? 6.892 -10.911 -7.469 1.00 75.25 88 LEU A N 1
ATOM 735 C CA . LEU A 1 88 ? 7.741 -9.763 -7.794 1.00 75.25 88 LEU A CA 1
ATOM 736 C C . LEU A 1 88 ? 9.020 -10.231 -8.492 1.00 75.25 88 LEU A C 1
ATOM 738 O O . LEU A 1 88 ? 9.656 -11.194 -8.062 1.00 75.25 88 LEU A O 1
ATOM 742 N N . ASP A 1 89 ? 9.375 -9.532 -9.570 1.00 74.69 89 ASP A N 1
ATOM 743 C CA . ASP A 1 89 ? 10.609 -9.797 -10.298 1.00 74.69 89 ASP A CA 1
ATOM 744 C C . ASP A 1 89 ? 11.792 -9.814 -9.322 1.00 74.69 89 ASP A C 1
ATOM 746 O O . ASP A 1 89 ? 11.872 -8.971 -8.424 1.00 74.69 89 ASP A O 1
ATOM 750 N N . LYS A 1 90 ? 12.711 -10.770 -9.490 1.00 77.62 90 LYS A N 1
ATOM 751 C CA . LYS A 1 90 ? 13.838 -10.957 -8.568 1.00 77.62 90 LYS A CA 1
ATOM 752 C C . LYS A 1 90 ? 14.672 -9.682 -8.421 1.00 77.62 90 LYS A C 1
ATOM 754 O O . LYS A 1 90 ? 15.118 -9.392 -7.318 1.00 77.62 90 LYS A O 1
ATOM 759 N N . LYS A 1 91 ? 14.835 -8.886 -9.485 1.00 74.00 91 LYS A N 1
ATOM 760 C CA . LYS A 1 91 ? 15.555 -7.604 -9.426 1.00 74.00 91 LYS A CA 1
ATOM 761 C C . LYS A 1 91 ? 14.806 -6.586 -8.569 1.00 74.00 91 LYS A C 1
ATOM 763 O O . LYS A 1 91 ? 15.433 -5.897 -7.775 1.00 74.00 91 LYS A O 1
ATOM 768 N N . ILE A 1 92 ? 13.477 -6.520 -8.685 1.00 73.56 92 ILE A N 1
ATOM 769 C CA . ILE A 1 92 ? 12.640 -5.634 -7.856 1.00 73.56 92 ILE A CA 1
ATOM 770 C C . ILE A 1 92 ? 12.683 -6.086 -6.395 1.00 73.56 92 ILE A C 1
ATOM 772 O O . ILE A 1 92 ? 12.890 -5.269 -5.505 1.00 73.56 92 ILE A O 1
ATOM 776 N N . SER A 1 93 ? 12.523 -7.387 -6.143 1.00 77.25 93 SER A N 1
ATOM 777 C CA . SER A 1 93 ? 12.584 -7.951 -4.792 1.00 77.25 93 SER A CA 1
ATOM 778 C C . SER A 1 93 ? 13.944 -7.692 -4.140 1.00 77.25 93 SER A C 1
ATOM 780 O O . SER A 1 93 ? 13.978 -7.197 -3.018 1.00 77.25 93 SER A O 1
ATOM 782 N N . ASN A 1 94 ? 15.048 -7.934 -4.851 1.00 77.00 94 ASN A N 1
ATOM 783 C CA . ASN A 1 94 ? 16.394 -7.646 -4.358 1.00 77.00 94 ASN A CA 1
ATOM 784 C C . ASN A 1 94 ? 16.594 -6.152 -4.095 1.00 77.00 94 ASN A C 1
ATOM 786 O O . ASN A 1 94 ? 17.057 -5.797 -3.020 1.00 77.00 94 ASN A O 1
ATOM 790 N N . HIS A 1 95 ? 16.173 -5.277 -5.016 1.00 76.12 95 HIS A N 1
ATOM 791 C CA . HIS A 1 95 ? 16.258 -3.829 -4.818 1.00 76.12 95 HIS A CA 1
ATOM 792 C C . HIS A 1 95 ? 15.546 -3.391 -3.533 1.00 76.12 95 HIS A C 1
ATOM 794 O O . HIS A 1 95 ? 16.098 -2.596 -2.775 1.00 76.12 95 HIS A O 1
ATOM 800 N N . LEU A 1 96 ? 14.356 -3.937 -3.265 1.00 79.00 96 LEU A N 1
ATOM 801 C CA . LEU A 1 96 ? 13.596 -3.635 -2.054 1.00 79.00 96 LEU A CA 1
ATOM 802 C C . LEU A 1 96 ? 14.278 -4.156 -0.778 1.00 79.00 96 LEU A C 1
ATOM 804 O O . LEU A 1 96 ? 14.280 -3.468 0.236 1.00 79.00 96 LEU A O 1
ATOM 808 N N . VAL A 1 97 ? 14.883 -5.343 -0.820 1.00 82.12 97 VAL A N 1
ATOM 809 C CA . VAL A 1 97 ? 15.635 -5.894 0.321 1.00 82.12 97 VAL A CA 1
ATOM 810 C C . VAL A 1 97 ? 16.903 -5.079 0.578 1.00 82.12 97 VAL A C 1
ATOM 812 O O . VAL A 1 97 ? 17.131 -4.647 1.699 1.00 82.12 97 VAL A O 1
ATOM 815 N N . GLU A 1 98 ? 17.703 -4.828 -0.455 1.00 78.25 98 GLU A N 1
ATOM 816 C CA . GLU A 1 98 ? 19.015 -4.180 -0.347 1.00 78.25 98 GLU A CA 1
ATOM 817 C C . GLU A 1 98 ? 18.911 -2.699 0.028 1.00 78.25 98 GLU A C 1
ATOM 819 O O . GLU A 1 98 ? 19.701 -2.211 0.829 1.00 78.25 98 GLU A O 1
ATOM 824 N N . ASN A 1 99 ? 17.941 -1.976 -0.543 1.00 74.25 99 ASN A N 1
ATOM 825 C CA . ASN A 1 99 ? 17.842 -0.526 -0.351 1.00 74.25 99 ASN A CA 1
ATOM 826 C C . ASN A 1 99 ? 16.922 -0.133 0.796 1.00 74.25 99 ASN A C 1
ATOM 828 O O . ASN A 1 99 ? 17.027 0.994 1.256 1.00 74.25 99 ASN A O 1
ATOM 832 N N . TYR A 1 100 ? 16.040 -1.023 1.258 1.00 77.50 100 TYR A N 1
ATOM 833 C CA . TYR A 1 100 ? 15.070 -0.710 2.310 1.00 77.50 100 TYR A CA 1
ATOM 834 C C . TYR A 1 100 ? 15.086 -1.706 3.477 1.00 77.50 100 TYR A C 1
ATOM 836 O O . TYR A 1 100 ? 14.308 -1.557 4.411 1.00 77.50 100 TYR A O 1
ATOM 844 N N . ASN A 1 101 ? 15.953 -2.724 3.481 1.00 82.69 101 ASN A N 1
ATOM 845 C CA . ASN A 1 101 ? 15.990 -3.745 4.538 1.00 82.69 101 ASN A CA 1
ATOM 846 C C . ASN A 1 101 ? 14.608 -4.374 4.810 1.00 82.69 101 ASN A C 1
ATOM 848 O O . ASN A 1 101 ? 14.229 -4.598 5.966 1.00 82.69 101 ASN A O 1
ATOM 852 N N . LEU A 1 102 ? 13.833 -4.599 3.741 1.00 84.88 102 LEU A N 1
ATOM 853 C CA . LEU A 1 102 ? 12.517 -5.223 3.832 1.00 84.88 102 LEU A CA 1
ATOM 854 C C . LEU A 1 102 ? 12.638 -6.735 3.926 1.00 84.88 102 LEU A C 1
ATOM 856 O O . LEU A 1 102 ? 13.355 -7.377 3.159 1.00 84.88 102 LEU A O 1
ATOM 860 N N . GLU A 1 103 ? 11.854 -7.310 4.825 1.00 86.44 103 GLU A N 1
ATOM 861 C CA . GLU A 1 103 ? 11.855 -8.736 5.109 1.00 86.44 103 GLU A CA 1
ATOM 862 C C . GLU A 1 103 ? 10.468 -9.328 4.883 1.00 86.44 103 GLU A C 1
ATOM 864 O O . GLU A 1 103 ? 9.436 -8.682 5.079 1.00 86.44 103 GLU A O 1
ATOM 869 N N . LYS A 1 104 ? 10.429 -10.589 4.443 1.00 83.50 104 LYS A N 1
ATOM 870 C CA . LYS A 1 104 ? 9.161 -11.305 4.306 1.00 83.50 104 LYS A CA 1
ATOM 871 C C . LYS A 1 104 ? 8.695 -11.749 5.688 1.00 83.50 104 LYS A C 1
ATOM 873 O O . LYS A 1 104 ? 9.308 -12.631 6.279 1.00 83.50 104 LYS A O 1
ATOM 878 N N . THR A 1 105 ? 7.569 -11.220 6.154 1.00 82.31 105 THR A N 1
ATOM 879 C CA . THR A 1 105 ? 6.889 -11.718 7.360 1.00 82.31 105 THR A CA 1
ATOM 880 C C . THR A 1 105 ? 6.251 -13.087 7.131 1.00 82.31 105 THR A C 1
ATOM 882 O O . THR A 1 105 ? 5.973 -13.815 8.080 1.00 82.31 105 THR A O 1
ATOM 885 N N . SER A 1 106 ? 5.979 -13.464 5.876 1.00 86.62 106 SER A N 1
ATOM 886 C CA . SER A 1 106 ? 5.311 -14.725 5.541 1.00 86.62 106 SER A CA 1
ATOM 887 C C . SER A 1 106 ? 5.608 -15.211 4.124 1.00 86.62 106 SER A C 1
ATOM 889 O O . SER A 1 106 ? 5.906 -14.432 3.219 1.00 86.62 106 SER A O 1
ATOM 891 N N . THR A 1 107 ? 5.497 -16.530 3.926 1.00 84.06 107 THR A N 1
ATOM 892 C CA . THR A 1 107 ? 5.746 -17.203 2.638 1.00 84.06 107 THR A CA 1
ATOM 893 C C . THR A 1 107 ? 4.477 -17.584 1.874 1.00 84.06 107 THR A C 1
ATOM 895 O O . THR A 1 107 ? 4.560 -17.875 0.684 1.00 84.06 107 THR A O 1
ATOM 898 N N . SER A 1 108 ? 3.312 -17.581 2.528 1.00 91.31 108 SER A N 1
ATOM 899 C CA . SER A 1 108 ? 2.011 -17.872 1.917 1.00 91.31 108 SER A CA 1
ATOM 900 C C . SER A 1 108 ? 0.946 -16.889 2.392 1.00 91.31 108 SER A C 1
ATOM 902 O O . SER A 1 108 ? 1.092 -16.262 3.446 1.00 91.31 108 SER A O 1
ATOM 904 N N . LEU A 1 109 ? -0.134 -16.765 1.614 1.00 91.56 109 LEU A N 1
ATOM 905 C CA . LEU A 1 109 ? -1.241 -15.869 1.948 1.00 91.56 109 LEU A CA 1
ATOM 906 C C . LEU A 1 109 ? -1.928 -16.277 3.258 1.00 91.56 109 LEU A C 1
ATOM 908 O O . LEU A 1 109 ? -2.284 -15.403 4.041 1.00 91.56 109 LEU A O 1
ATOM 912 N N . ASP A 1 110 ? -2.050 -17.579 3.529 1.00 93.00 110 ASP A N 1
ATOM 913 C CA . ASP A 1 110 ? -2.669 -18.087 4.759 1.00 93.00 110 ASP A CA 1
ATOM 914 C C . ASP A 1 110 ? -1.888 -17.657 6.004 1.00 93.00 110 ASP A C 1
ATOM 916 O O . ASP A 1 110 ? -2.467 -17.129 6.951 1.00 93.00 110 ASP A O 1
ATOM 920 N N . LYS A 1 111 ? -0.556 -17.809 5.977 1.00 94.06 111 LYS A N 1
ATOM 921 C CA . LYS A 1 111 ? 0.320 -17.383 7.079 1.00 94.06 111 LYS A CA 1
ATOM 922 C C . LYS A 1 111 ? 0.280 -15.870 7.274 1.00 94.06 111 LYS A C 1
ATOM 924 O O . LYS A 1 111 ? 0.173 -15.405 8.404 1.00 94.06 111 LYS A O 1
ATOM 929 N N . LEU A 1 112 ? 0.297 -15.110 6.176 1.00 95.00 112 LEU A N 1
ATOM 930 C CA . LEU A 1 112 ? 0.192 -13.654 6.241 1.00 95.00 112 LEU A CA 1
ATOM 931 C C . LEU A 1 112 ? -1.166 -13.213 6.805 1.00 95.00 112 LEU A C 1
ATOM 933 O O . LEU A 1 112 ? -1.228 -12.284 7.602 1.00 95.00 112 LEU A O 1
ATOM 937 N N . SER A 1 113 ? -2.246 -13.902 6.436 1.00 94.44 113 SER A N 1
ATOM 938 C CA . SER A 1 113 ? -3.593 -13.615 6.942 1.00 94.44 113 SER A CA 1
ATOM 939 C C . SER A 1 113 ? -3.701 -13.913 8.437 1.00 94.44 113 SER A C 1
ATOM 941 O O . SER A 1 113 ? -4.234 -13.098 9.183 1.00 94.44 113 SER A O 1
ATOM 943 N N . GLN A 1 114 ? -3.134 -15.032 8.902 1.00 94.62 114 GLN A N 1
ATOM 944 C CA . GLN A 1 114 ? -3.038 -15.344 10.334 1.00 94.62 114 GLN A CA 1
ATOM 945 C C . GLN A 1 114 ? -2.245 -14.275 11.093 1.00 94.62 114 GLN A C 1
ATOM 947 O O . GLN A 1 114 ? -2.669 -13.830 12.158 1.00 94.62 114 GLN A O 1
ATOM 952 N N . TYR A 1 115 ? -1.126 -13.822 10.523 1.00 95.19 115 TYR A N 1
ATOM 953 C CA . TYR A 1 115 ? -0.323 -12.756 11.108 1.00 95.19 115 TYR A CA 1
ATOM 954 C C . TYR A 1 115 ? -1.106 -11.444 11.229 1.00 95.19 115 TYR A C 1
ATOM 956 O O . TYR A 1 115 ? -1.176 -10.870 12.316 1.00 95.19 115 TYR A O 1
ATOM 964 N N . ILE A 1 116 ? -1.754 -11.007 10.147 1.00 95.12 116 ILE A N 1
ATOM 965 C CA . ILE A 1 116 ? -2.583 -9.795 10.133 1.00 95.12 116 ILE A CA 1
ATOM 966 C C . ILE A 1 116 ? -3.731 -9.913 11.139 1.00 95.12 116 ILE A C 1
ATOM 968 O O . ILE A 1 116 ? -3.970 -8.968 11.884 1.00 95.12 116 ILE A O 1
ATOM 972 N N . ASN A 1 117 ? -4.384 -11.073 11.247 1.00 94.88 117 ASN A N 1
ATOM 973 C CA . ASN A 1 117 ? -5.438 -11.289 12.241 1.00 94.88 117 ASN A CA 1
ATOM 974 C C . ASN A 1 117 ? -4.940 -11.058 13.675 1.00 94.88 117 ASN A C 1
ATOM 976 O O . ASN A 1 117 ? -5.604 -10.359 14.435 1.00 94.88 117 ASN A O 1
ATOM 980 N N . SER A 1 118 ? -3.735 -11.523 14.019 1.00 94.75 118 SER A N 1
ATOM 981 C CA . SER A 1 118 ? -3.143 -11.262 15.344 1.00 94.75 118 SER A CA 1
ATOM 982 C C . SER A 1 118 ? -2.874 -9.773 15.621 1.00 94.75 118 SER A C 1
ATOM 984 O O . SER A 1 118 ? -2.815 -9.348 16.777 1.00 94.75 118 SER A O 1
ATOM 986 N N . LYS A 1 119 ? -2.701 -8.959 14.567 1.00 94.94 119 LYS A N 1
ATOM 987 C CA . LYS A 1 119 ? -2.614 -7.495 14.681 1.00 94.94 119 LYS A CA 1
ATOM 988 C C . LYS A 1 119 ? -3.995 -6.887 14.874 1.00 94.94 119 LYS A C 1
ATOM 990 O O . LYS A 1 119 ? -4.167 -6.068 15.771 1.00 94.94 119 LYS A O 1
ATOM 995 N N . LEU A 1 120 ? -4.975 -7.332 14.088 1.00 94.12 120 LEU A N 1
ATOM 996 C CA . LEU A 1 120 ? -6.358 -6.861 14.160 1.00 94.12 120 LEU A CA 1
ATOM 997 C C . LEU A 1 120 ? -7.009 -7.137 15.521 1.00 94.12 120 LEU A C 1
ATOM 999 O O . LEU A 1 120 ? -7.764 -6.298 15.999 1.00 94.12 120 LEU A O 1
ATOM 1003 N N . GLU A 1 121 ? -6.687 -8.257 16.174 1.00 93.75 121 GLU A N 1
ATOM 1004 C CA . GLU A 1 121 ? -7.190 -8.605 17.517 1.00 93.75 121 GLU A CA 1
ATOM 1005 C C . GLU A 1 121 ? -6.870 -7.550 18.586 1.00 93.75 121 GLU A C 1
ATOM 1007 O O . GLU A 1 121 ? -7.583 -7.437 19.582 1.00 93.75 121 GLU A O 1
ATOM 1012 N N . LYS A 1 122 ? -5.813 -6.759 18.382 1.00 92.12 122 LYS A N 1
ATOM 1013 C CA . LYS A 1 122 ? -5.392 -5.701 19.311 1.00 92.12 122 LYS A CA 1
ATOM 1014 C C . LYS A 1 122 ? -6.072 -4.361 19.033 1.00 92.12 122 LYS A C 1
ATOM 1016 O O . LYS A 1 122 ? -5.956 -3.445 19.843 1.00 92.12 122 LYS A O 1
ATOM 1021 N N . ILE A 1 123 ? -6.759 -4.229 17.898 1.00 92.62 123 ILE A N 1
ATOM 1022 C CA . ILE A 1 123 ? -7.348 -2.970 17.453 1.00 92.62 123 ILE A CA 1
ATOM 1023 C C . ILE A 1 123 ? -8.736 -2.803 18.064 1.00 92.62 123 ILE A C 1
ATOM 1025 O O . ILE A 1 123 ? -9.649 -3.596 17.838 1.00 92.62 123 ILE A O 1
ATOM 1029 N N . VAL A 1 124 ? -8.921 -1.707 18.798 1.00 90.94 124 VAL A N 1
ATOM 1030 C CA . VAL A 1 124 ? -10.222 -1.343 19.360 1.00 90.94 124 VAL A CA 1
ATOM 1031 C C . VAL A 1 124 ? -11.005 -0.518 18.342 1.00 90.94 124 VAL A C 1
ATOM 1033 O O . VAL A 1 124 ? -10.604 0.581 17.957 1.00 90.94 124 VAL A O 1
ATOM 1036 N N . ILE A 1 125 ? -12.161 -1.040 17.925 1.00 90.00 125 ILE A N 1
ATOM 1037 C CA . ILE A 1 125 ? -13.107 -0.335 17.056 1.00 90.00 125 ILE A CA 1
ATOM 1038 C C . ILE A 1 125 ? -14.305 0.105 17.891 1.00 90.00 125 ILE A C 1
ATOM 1040 O O . ILE A 1 125 ? -15.038 -0.715 18.443 1.00 90.00 125 ILE A O 1
ATOM 1044 N N . THR A 1 126 ? -14.554 1.411 17.935 1.00 89.50 126 THR A N 1
ATOM 1045 C CA . THR A 1 126 ? -15.801 1.939 18.497 1.00 89.50 126 THR A CA 1
ATOM 1046 C C . THR A 1 126 ? -16.846 2.035 17.393 1.00 89.50 126 THR A C 1
ATOM 1048 O O . THR A 1 126 ? -16.580 2.594 16.334 1.00 89.50 126 THR A O 1
ATOM 1051 N N . THR A 1 127 ? -18.057 1.537 17.639 1.00 88.06 127 THR A N 1
ATOM 1052 C CA . THR A 1 127 ? -19.187 1.711 16.716 1.00 88.06 127 THR A CA 1
ATOM 1053 C C . THR A 1 127 ? -20.224 2.634 17.344 1.00 88.06 127 THR A C 1
ATOM 1055 O O . THR A 1 127 ? -20.687 2.366 18.450 1.00 88.06 127 THR A O 1
ATOM 1058 N N . ARG A 1 128 ? -20.624 3.700 16.639 1.00 85.69 128 ARG A N 1
ATOM 1059 C CA . ARG A 1 128 ? -21.791 4.524 17.003 1.00 85.69 128 ARG A CA 1
ATOM 1060 C C . ARG A 1 128 ? -22.882 4.398 15.949 1.00 85.69 128 ARG A C 1
ATOM 1062 O O . ARG A 1 128 ? -22.594 4.315 14.758 1.00 85.69 128 ARG A O 1
ATOM 1069 N N . LEU A 1 129 ? -24.137 4.446 16.375 1.00 85.44 129 LEU A N 1
ATOM 1070 C CA . LEU A 1 129 ? -25.281 4.538 15.471 1.00 85.44 129 LEU A CA 1
ATOM 1071 C C . LEU A 1 129 ? -25.671 6.004 15.282 1.00 85.44 129 LEU A C 1
ATOM 1073 O O . LEU A 1 129 ? -25.762 6.757 16.248 1.00 85.44 129 LEU A O 1
ATOM 1077 N N . ILE A 1 130 ? -25.919 6.399 14.037 1.00 83.00 130 ILE A N 1
ATOM 1078 C CA . ILE A 1 130 ? -26.422 7.726 13.677 1.00 83.00 130 ILE A CA 1
ATOM 1079 C C . ILE A 1 130 ? -27.778 7.571 13.009 1.00 83.00 130 ILE A C 1
ATOM 1081 O O . ILE A 1 130 ? -27.934 6.775 12.082 1.00 83.00 130 ILE A O 1
ATOM 1085 N N . SER A 1 131 ? -28.752 8.352 13.470 1.00 82.81 131 SER A N 1
ATOM 1086 C CA . SER A 1 131 ? -30.059 8.461 12.826 1.00 82.81 131 SER A CA 1
ATOM 1087 C C . SER A 1 131 ? -29.934 9.242 11.516 1.00 82.81 131 SER A C 1
ATOM 1089 O O . SER A 1 131 ? -29.490 10.388 11.518 1.00 82.81 131 SER A O 1
ATOM 1091 N N . LYS A 1 132 ? -30.350 8.638 10.398 1.00 75.38 132 LYS A N 1
ATOM 1092 C CA . LYS A 1 132 ? -30.440 9.281 9.074 1.00 75.38 132 LYS A CA 1
ATOM 1093 C C . LYS A 1 132 ? -31.871 9.736 8.732 1.00 75.38 132 LYS A C 1
ATOM 1095 O O . LYS A 1 132 ? -32.168 9.957 7.562 1.00 75.38 132 LYS A O 1
ATOM 1100 N N . ASN A 1 133 ? -32.729 9.915 9.747 1.00 74.38 133 ASN A N 1
ATOM 1101 C CA . ASN A 1 133 ? -34.189 10.138 9.694 1.00 74.38 133 ASN A CA 1
ATOM 1102 C C . ASN A 1 133 ? -35.032 8.850 9.595 1.00 74.38 133 ASN A C 1
ATOM 1104 O O . ASN A 1 133 ? -34.567 7.827 9.103 1.00 74.38 133 ASN A O 1
ATOM 1108 N N . LYS A 1 134 ? -36.285 8.927 10.088 1.00 65.06 134 LYS A N 1
ATOM 1109 C CA . LYS A 1 134 ? -37.356 7.896 10.073 1.00 65.06 134 LYS A CA 1
ATOM 1110 C C . LYS A 1 134 ? -36.852 6.444 9.992 1.00 65.06 134 LYS A C 1
ATOM 1112 O O . LYS A 1 134 ? -36.782 5.866 8.910 1.00 65.06 134 LYS A O 1
ATOM 1117 N N . ASN A 1 135 ? -36.561 5.850 11.152 1.00 67.81 135 ASN A N 1
ATOM 1118 C CA . ASN A 1 135 ? -36.218 4.429 11.332 1.00 67.81 135 ASN A CA 1
ATOM 1119 C C . ASN A 1 135 ? -35.030 3.913 10.497 1.00 67.81 135 ASN A C 1
ATOM 1121 O O . ASN A 1 135 ? -34.859 2.703 10.360 1.00 67.81 135 ASN A O 1
ATOM 1125 N N . LYS A 1 136 ? -34.186 4.800 9.956 1.00 77.12 136 LYS A N 1
ATOM 1126 C CA . LYS A 1 136 ? -32.936 4.426 9.291 1.00 77.12 136 LYS A CA 1
ATOM 1127 C C . LYS A 1 136 ? -31.753 4.839 10.152 1.00 77.12 136 LYS A C 1
ATOM 1129 O O . LYS A 1 136 ? -31.545 6.022 10.418 1.00 77.12 136 LYS A O 1
ATOM 1134 N N . PHE A 1 137 ? -30.963 3.850 10.548 1.00 79.62 137 PHE A N 1
ATOM 1135 C CA . PHE A 1 137 ? -29.697 4.049 11.240 1.00 79.62 137 PHE A CA 1
ATOM 1136 C C . PHE A 1 137 ? -28.540 3.721 10.302 1.00 79.62 137 PHE A C 1
ATOM 1138 O O . PHE A 1 137 ? -28.627 2.801 9.490 1.00 79.62 137 PHE A O 1
ATOM 1145 N N . SER A 1 138 ? -27.444 4.458 10.432 1.00 83.12 138 SER A N 1
ATOM 1146 C CA . SER A 1 138 ? -26.145 4.078 9.880 1.00 83.12 138 SER A CA 1
ATOM 1147 C C . SER A 1 138 ? -25.147 3.888 11.010 1.00 83.12 138 SER A C 1
ATOM 1149 O O . SER A 1 138 ? -25.106 4.700 11.932 1.00 83.12 138 SER A O 1
ATOM 1151 N N . SER A 1 139 ? -24.323 2.848 10.931 1.00 83.44 139 SER A N 1
ATOM 1152 C CA . SER A 1 139 ? -23.193 2.673 11.838 1.00 83.44 139 SER A CA 1
ATOM 1153 C C . SER A 1 139 ? -21.991 3.469 11.339 1.00 83.44 139 SER A C 1
ATOM 1155 O O . SER A 1 139 ? -21.572 3.276 10.197 1.00 83.44 139 SER A O 1
ATOM 1157 N N . ILE A 1 140 ? -21.408 4.294 12.200 1.00 85.62 140 ILE A N 1
ATOM 1158 C CA . ILE A 1 140 ? -20.061 4.830 12.007 1.00 85.62 140 ILE A CA 1
ATOM 1159 C C . ILE A 1 140 ? -19.114 4.021 12.880 1.00 85.62 140 ILE A C 1
ATOM 1161 O O . ILE A 1 140 ? -19.358 3.850 14.076 1.00 85.62 140 ILE A O 1
ATOM 1165 N N . LYS A 1 141 ? -18.053 3.509 12.260 1.00 87.50 141 LYS A N 1
ATOM 1166 C CA . LYS A 1 141 ? -16.983 2.780 12.934 1.00 87.50 141 LYS A CA 1
ATOM 1167 C C . LYS A 1 141 ? -15.764 3.680 13.008 1.00 87.50 141 LYS A C 1
ATOM 1169 O O . LYS A 1 141 ? -15.351 4.223 11.984 1.00 87.50 141 LYS A O 1
ATOM 1174 N N . THR A 1 142 ? -15.197 3.809 14.197 1.00 88.25 142 THR A N 1
ATOM 1175 C CA . THR A 1 142 ? -14.029 4.647 14.434 1.00 88.25 142 THR A CA 1
ATOM 1176 C C . THR A 1 142 ? -12.912 3.889 15.128 1.00 88.25 142 THR A C 1
ATOM 1178 O O . THR A 1 142 ? -13.185 3.026 15.967 1.00 88.25 142 THR A O 1
ATOM 1181 N N . CYS A 1 143 ? -11.676 4.274 14.838 1.00 89.00 143 CYS A N 1
ATOM 1182 C CA . CYS A 1 143 ? -10.474 3.795 15.507 1.00 89.00 143 CYS A CA 1
ATOM 1183 C C . CYS A 1 143 ? -9.655 4.980 16.032 1.00 89.00 143 CYS A C 1
ATOM 1185 O O . CYS A 1 143 ? -9.753 6.078 15.492 1.00 89.00 143 CYS A O 1
ATOM 1187 N N . ASP A 1 144 ? -8.858 4.763 17.072 1.00 86.44 144 ASP A N 1
ATOM 1188 C CA . ASP A 1 144 ? -8.040 5.818 17.684 1.00 86.44 144 ASP A CA 1
ATOM 1189 C C . ASP A 1 144 ? -6.663 5.973 17.002 1.00 86.44 144 ASP A C 1
ATOM 1191 O O . ASP A 1 144 ? -5.890 6.843 17.388 1.00 86.44 144 ASP A O 1
ATOM 1195 N N . SER A 1 145 ? -6.354 5.148 15.989 1.00 89.81 145 SER A N 1
ATOM 1196 C CA . SER A 1 145 ? -5.047 5.122 15.323 1.00 89.81 145 SER A CA 1
ATOM 1197 C C . SER A 1 145 ? -5.140 4.959 13.802 1.00 89.81 145 SER A C 1
ATOM 1199 O O . SER A 1 145 ? -5.922 4.141 13.303 1.00 89.81 145 SER A O 1
ATOM 1201 N N . LEU A 1 146 ? -4.307 5.697 13.060 1.00 90.81 146 LEU A N 1
ATOM 1202 C CA . LEU A 1 146 ? -4.206 5.591 11.598 1.00 90.81 146 LEU A CA 1
ATOM 1203 C C . LEU A 1 146 ? -3.460 4.318 11.179 1.00 90.81 146 LEU A C 1
ATOM 1205 O O . LEU A 1 146 ? -3.871 3.665 10.219 1.00 90.81 146 LEU A O 1
ATOM 1209 N N . MET A 1 147 ? -2.439 3.900 11.931 1.00 91.75 147 MET A N 1
ATOM 1210 C CA . MET A 1 147 ? -1.776 2.599 11.763 1.00 91.75 147 MET A CA 1
ATOM 1211 C C . MET A 1 147 ? -2.757 1.435 11.916 1.00 91.75 147 MET A C 1
ATOM 1213 O O . MET A 1 147 ? -2.737 0.483 11.133 1.00 91.75 147 MET A O 1
ATOM 1217 N N . SER A 1 148 ? -3.676 1.531 12.876 1.00 92.75 148 SER A N 1
ATOM 1218 C CA . SER A 1 148 ? -4.742 0.538 13.034 1.00 92.75 148 SER A CA 1
ATOM 1219 C C . SER A 1 148 ? -5.673 0.493 11.818 1.00 92.75 148 SER A C 1
ATOM 1221 O O . SER A 1 148 ? -5.997 -0.586 11.318 1.00 92.75 148 SER A O 1
ATOM 1223 N N . ILE A 1 149 ? -6.060 1.652 11.278 1.00 93.38 149 ILE A N 1
ATOM 1224 C CA . ILE A 1 149 ? -6.834 1.717 10.030 1.00 93.38 149 ILE A CA 1
ATOM 1225 C C . ILE A 1 149 ? -6.045 1.118 8.859 1.00 93.38 149 ILE A C 1
ATOM 1227 O O . ILE A 1 149 ? -6.620 0.397 8.049 1.00 93.38 149 ILE A O 1
ATOM 1231 N N . ALA A 1 150 ? -4.732 1.330 8.792 1.00 94.75 150 ALA A N 1
ATOM 1232 C CA . ALA A 1 150 ? -3.888 0.765 7.746 1.00 94.75 150 ALA A CA 1
ATOM 1233 C C . ALA A 1 150 ? -3.865 -0.772 7.768 1.00 94.75 150 ALA A C 1
ATOM 1235 O O . ALA A 1 150 ? -3.995 -1.407 6.718 1.00 94.75 150 ALA A O 1
ATOM 1236 N N . TRP A 1 151 ? -3.780 -1.382 8.955 1.00 95.31 151 TRP A N 1
ATOM 1237 C CA . TRP A 1 151 ? -3.932 -2.833 9.114 1.00 95.31 151 TRP A CA 1
ATOM 1238 C C . TRP A 1 151 ? -5.316 -3.320 8.676 1.00 95.31 151 TRP A C 1
ATOM 1240 O O . TRP A 1 151 ? -5.425 -4.344 7.995 1.00 95.31 151 TRP A O 1
ATOM 1250 N N . ILE A 1 152 ? -6.370 -2.568 9.010 1.00 94.69 152 ILE A N 1
ATOM 1251 C CA . ILE A 1 152 ? -7.738 -2.869 8.572 1.00 94.69 152 ILE A CA 1
ATOM 1252 C C . ILE A 1 152 ? -7.841 -2.800 7.043 1.00 94.69 152 ILE A C 1
ATOM 1254 O O . ILE A 1 152 ? -8.339 -3.752 6.441 1.00 94.69 152 ILE A O 1
ATOM 1258 N N . ASN A 1 153 ? -7.316 -1.755 6.395 1.00 93.62 153 ASN A N 1
ATOM 1259 C CA . ASN A 1 153 ? -7.295 -1.666 4.932 1.00 93.62 153 ASN A CA 1
ATOM 1260 C C . ASN A 1 153 ? -6.555 -2.851 4.314 1.00 93.62 153 ASN A C 1
ATOM 1262 O O . ASN A 1 153 ? -7.061 -3.466 3.379 1.00 93.62 153 ASN A O 1
ATOM 1266 N N . LEU A 1 154 ? -5.377 -3.204 4.840 1.00 94.12 154 LEU A N 1
ATOM 1267 C CA . LEU A 1 154 ? -4.595 -4.325 4.323 1.00 94.12 154 LEU A CA 1
ATOM 1268 C C . LEU A 1 154 ? -5.386 -5.641 4.403 1.00 94.12 154 LEU A C 1
ATOM 1270 O O . LEU A 1 154 ? -5.376 -6.430 3.456 1.00 94.12 154 LEU A O 1
ATOM 1274 N N . SER A 1 155 ? -6.124 -5.850 5.496 1.00 94.81 155 SER A N 1
ATOM 1275 C CA . SER A 1 155 ? -7.015 -7.004 5.644 1.00 94.81 155 SER A CA 1
ATOM 1276 C C . SER A 1 155 ? -8.168 -6.992 4.635 1.00 94.81 155 SER A C 1
ATOM 1278 O O . SER A 1 155 ? -8.490 -8.028 4.051 1.00 94.81 155 SER A O 1
ATOM 1280 N N . GLU A 1 156 ? -8.740 -5.820 4.348 1.00 93.06 156 GLU A N 1
ATOM 1281 C CA . GLU A 1 156 ? -9.805 -5.659 3.358 1.00 93.06 156 GLU A CA 1
ATOM 1282 C C . GLU A 1 156 ? -9.300 -5.955 1.941 1.00 93.06 156 GLU A C 1
ATOM 1284 O O . GLU A 1 156 ? -9.985 -6.623 1.164 1.00 93.06 156 GLU A O 1
ATOM 1289 N N . ILE A 1 157 ? -8.084 -5.521 1.600 1.00 92.75 157 ILE A N 1
ATOM 1290 C CA . ILE A 1 157 ? -7.438 -5.844 0.321 1.00 92.75 157 ILE A CA 1
ATOM 1291 C C . ILE A 1 157 ? -7.336 -7.361 0.127 1.00 92.75 157 ILE A C 1
ATOM 1293 O O . ILE A 1 157 ? -7.662 -7.859 -0.955 1.00 92.75 157 ILE A O 1
ATOM 1297 N N . ILE A 1 158 ? -6.929 -8.094 1.168 1.00 92.38 158 ILE A N 1
ATOM 1298 C CA . ILE A 1 158 ? -6.848 -9.560 1.134 1.00 92.38 158 ILE A CA 1
ATOM 1299 C C . ILE A 1 158 ? -8.244 -10.170 0.976 1.00 92.38 158 ILE A C 1
ATOM 1301 O O . ILE A 1 158 ? -8.452 -10.980 0.071 1.00 92.38 158 ILE A O 1
ATOM 1305 N N . ALA A 1 159 ? -9.203 -9.746 1.803 1.00 92.25 159 ALA A N 1
ATOM 1306 C CA . ALA A 1 159 ? -10.570 -10.268 1.802 1.00 92.25 159 ALA A CA 1
ATOM 1307 C C . ALA A 1 159 ? -11.310 -10.009 0.479 1.00 92.25 159 ALA A C 1
ATOM 1309 O O . ALA A 1 159 ? -12.127 -10.818 0.050 1.00 92.25 159 ALA A O 1
ATOM 1310 N N . THR A 1 160 ? -11.008 -8.895 -0.190 1.00 91.75 160 THR A N 1
ATOM 1311 C CA . THR A 1 160 ? -11.604 -8.518 -1.482 1.00 91.75 160 THR A CA 1
ATOM 1312 C C . THR A 1 160 ? -10.791 -8.994 -2.687 1.00 91.75 160 THR A C 1
ATOM 1314 O O . THR A 1 160 ? -11.122 -8.654 -3.824 1.00 91.75 160 THR A O 1
ATOM 1317 N N . HIS A 1 161 ? -9.737 -9.789 -2.466 1.00 90.88 161 HIS A N 1
ATOM 1318 C CA . HIS A 1 161 ? -8.847 -10.323 -3.503 1.00 90.88 161 HIS A CA 1
ATOM 1319 C C . HIS A 1 161 ? -8.245 -9.254 -4.430 1.00 90.88 161 HIS A C 1
ATOM 1321 O O . HIS A 1 161 ? -7.940 -9.516 -5.599 1.00 90.88 161 HIS A O 1
ATOM 1327 N N . LYS A 1 162 ? -8.053 -8.038 -3.913 1.00 92.38 162 LYS A N 1
ATOM 1328 C CA . LYS A 1 162 ? -7.368 -6.964 -4.630 1.00 92.38 162 LYS A CA 1
ATOM 1329 C C . LYS A 1 162 ? -5.860 -7.209 -4.618 1.00 92.38 162 LYS A C 1
ATOM 1331 O O . LYS A 1 162 ? -5.314 -7.825 -3.703 1.00 92.38 162 LYS A O 1
ATOM 1336 N N . LEU A 1 163 ? -5.176 -6.718 -5.648 1.00 91.62 163 LEU A N 1
ATOM 1337 C CA . LEU A 1 163 ? -3.735 -6.891 -5.816 1.00 91.62 163 LEU A CA 1
ATOM 1338 C C . LEU A 1 163 ? -3.001 -5.620 -5.396 1.00 91.62 163 LEU A C 1
ATOM 1340 O O . LEU A 1 163 ? -3.262 -4.561 -5.970 1.00 91.62 163 LEU A O 1
ATOM 1344 N N . VAL A 1 164 ? -2.052 -5.733 -4.467 1.00 92.81 164 VAL A N 1
ATOM 1345 C CA . VAL A 1 164 ? -1.098 -4.656 -4.154 1.00 92.81 164 VAL A CA 1
ATOM 1346 C C . VAL A 1 164 ? 0.107 -4.805 -5.061 1.00 92.81 164 VAL A C 1
ATOM 1348 O O . VAL A 1 164 ? 0.677 -5.889 -5.153 1.00 92.81 164 VAL A O 1
ATOM 1351 N N . LYS A 1 165 ? 0.494 -3.744 -5.763 1.00 89.88 165 LYS A N 1
ATOM 1352 C CA . LYS A 1 165 ? 1.524 -3.785 -6.805 1.00 89.88 165 LYS A CA 1
ATOM 1353 C C . LYS A 1 165 ? 2.465 -2.604 -6.697 1.00 89.88 165 LYS A C 1
ATOM 1355 O O . LYS A 1 165 ? 2.030 -1.509 -6.375 1.00 89.88 165 LYS A O 1
ATOM 1360 N N . MET A 1 166 ? 3.725 -2.812 -7.067 1.00 87.50 166 MET A N 1
ATOM 1361 C CA . MET A 1 166 ? 4.660 -1.717 -7.321 1.00 87.50 166 MET A CA 1
ATOM 1362 C C . MET A 1 166 ? 4.499 -1.228 -8.759 1.00 87.50 166 MET A C 1
ATOM 1364 O O . MET A 1 166 ? 4.304 -2.034 -9.677 1.00 87.50 166 MET A O 1
ATOM 1368 N N . CYS A 1 167 ? 4.580 0.083 -8.967 1.00 86.44 167 CYS A N 1
ATOM 1369 C CA . CYS A 1 167 ? 4.626 0.648 -10.308 1.00 86.44 167 CYS A CA 1
ATOM 1370 C C . CYS A 1 167 ? 5.827 0.081 -11.084 1.00 86.44 167 CYS A C 1
ATOM 1372 O O . CYS A 1 167 ? 6.948 0.075 -10.591 1.00 86.44 167 CYS A O 1
ATOM 1374 N N . LYS A 1 168 ? 5.609 -0.381 -12.321 1.00 85.88 168 LYS A N 1
ATOM 1375 C CA . LYS A 1 168 ? 6.686 -0.909 -13.178 1.00 85.88 168 LYS A CA 1
ATOM 1376 C C . LYS A 1 168 ? 7.544 0.174 -13.835 1.00 85.88 168 LYS A C 1
ATOM 1378 O O . LYS A 1 168 ? 8.470 -0.159 -14.571 1.00 85.88 168 LYS A O 1
ATOM 1383 N N . TYR A 1 169 ? 7.213 1.455 -13.674 1.00 83.94 169 TYR A N 1
ATOM 1384 C CA . TYR A 1 169 ? 8.067 2.510 -14.207 1.00 83.94 169 TYR A CA 1
ATOM 1385 C C . TYR A 1 169 ? 9.321 2.632 -13.338 1.00 83.94 169 TYR A C 1
ATOM 1387 O O . TYR A 1 169 ? 9.204 2.820 -12.138 1.00 83.94 169 TYR A O 1
ATOM 1395 N N . ILE A 1 170 ? 10.508 2.543 -13.945 1.00 76.06 170 ILE A N 1
ATOM 1396 C CA . ILE A 1 170 ? 11.785 2.365 -13.233 1.00 76.06 170 ILE A CA 1
ATOM 1397 C C . ILE A 1 170 ? 12.132 3.485 -12.244 1.00 76.06 170 ILE A C 1
ATOM 1399 O O . ILE A 1 170 ? 12.825 3.238 -11.266 1.00 76.06 170 ILE A O 1
ATOM 1403 N N . LYS A 1 171 ? 11.645 4.710 -12.475 1.00 77.69 171 LYS A N 1
ATOM 1404 C CA . LYS A 1 171 ? 11.845 5.829 -11.543 1.00 77.69 171 LYS A CA 1
ATOM 1405 C C . LYS A 1 171 ? 10.768 5.891 -10.446 1.00 77.69 171 LYS A C 1
ATOM 1407 O O . LYS A 1 171 ? 10.851 6.740 -9.569 1.00 77.69 171 LYS A O 1
ATOM 1412 N N . CYS A 1 172 ? 9.738 5.045 -10.501 1.00 78.44 172 CYS A N 1
ATOM 1413 C CA . CYS A 1 172 ? 8.574 5.093 -9.622 1.00 78.44 172 CYS A CA 1
ATOM 1414 C C . CYS A 1 172 ? 8.583 3.986 -8.569 1.00 78.44 172 CYS A C 1
ATOM 1416 O O . CYS A 1 172 ? 8.385 2.820 -8.897 1.00 78.44 172 CYS A O 1
ATOM 1418 N N . ASN A 1 173 ? 8.650 4.383 -7.297 1.00 77.69 173 ASN A N 1
ATOM 1419 C CA . ASN A 1 173 ? 8.563 3.456 -6.166 1.00 77.69 173 ASN A CA 1
ATOM 1420 C C . ASN A 1 173 ? 7.175 3.414 -5.504 1.00 77.69 173 ASN A C 1
ATOM 1422 O O . ASN A 1 173 ? 7.016 2.807 -4.449 1.00 77.69 173 ASN A O 1
ATOM 1426 N N . MET A 1 174 ? 6.161 4.035 -6.119 1.00 85.44 174 MET A N 1
ATOM 1427 C CA . MET A 1 174 ? 4.791 4.001 -5.601 1.00 85.44 174 MET A CA 1
ATOM 1428 C C . MET A 1 174 ? 4.215 2.590 -5.670 1.00 85.44 174 MET A C 1
ATOM 1430 O O . MET A 1 174 ? 4.282 1.921 -6.711 1.00 85.44 174 MET A O 1
ATOM 1434 N N . ILE A 1 175 ? 3.555 2.194 -4.589 1.00 90.00 175 ILE A N 1
ATOM 1435 C CA . ILE A 1 175 ? 2.644 1.057 -4.593 1.00 90.00 175 ILE A CA 1
ATOM 1436 C C . ILE A 1 175 ? 1.217 1.518 -4.894 1.00 90.00 175 ILE A C 1
ATOM 1438 O O . ILE A 1 175 ? 0.847 2.664 -4.644 1.00 90.00 175 ILE A O 1
ATOM 1442 N N . PHE A 1 176 ? 0.420 0.633 -5.478 1.00 91.62 176 PHE A N 1
ATOM 1443 C CA . PHE A 1 176 ? -0.972 0.894 -5.820 1.00 91.62 176 PHE A CA 1
ATOM 1444 C C . PHE A 1 176 ? -1.803 -0.386 -5.735 1.00 91.62 176 PHE A C 1
ATOM 1446 O O . PHE A 1 176 ? -1.281 -1.501 -5.828 1.00 91.62 176 PHE A O 1
ATOM 1453 N N . VAL A 1 177 ? -3.114 -0.217 -5.593 1.00 91.94 177 VAL A N 1
ATOM 1454 C CA . VAL A 1 177 ? -4.082 -1.315 -5.559 1.00 91.94 177 VAL A CA 1
ATOM 1455 C C . VAL A 1 177 ? -4.737 -1.477 -6.926 1.00 91.94 177 VAL A C 1
ATOM 1457 O O . VAL A 1 177 ? -5.067 -0.506 -7.605 1.00 91.94 177 VAL A O 1
ATOM 1460 N N . SER A 1 178 ? -4.953 -2.719 -7.355 1.00 91.19 178 SER A N 1
ATOM 1461 C CA . SER A 1 178 ? -5.680 -3.005 -8.588 1.00 91.19 178 SER A CA 1
ATOM 1462 C C . SER A 1 178 ? -6.512 -4.275 -8.506 1.00 91.19 178 SER A C 1
ATOM 1464 O O . SER A 1 178 ? -6.068 -5.300 -8.000 1.00 91.19 178 SER A O 1
ATOM 1466 N N . ASN A 1 179 ? -7.683 -4.241 -9.141 1.00 90.50 179 ASN A N 1
ATOM 1467 C CA . ASN A 1 179 ? -8.499 -5.434 -9.379 1.00 90.50 179 ASN A CA 1
ATOM 1468 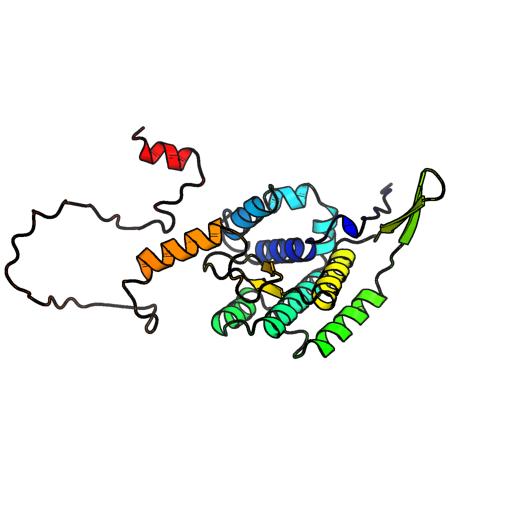C C . ASN A 1 179 ? -7.973 -6.273 -10.560 1.00 90.50 179 ASN A C 1
ATOM 1470 O O . ASN A 1 179 ? -8.422 -7.393 -10.785 1.00 90.50 179 ASN A O 1
ATOM 1474 N N . ARG A 1 180 ? -7.057 -5.730 -11.379 1.00 88.00 180 ARG A N 1
ATOM 1475 C CA . ARG A 1 180 ? -6.623 -6.350 -12.640 1.00 88.00 180 ARG A CA 1
ATOM 1476 C C . ARG A 1 180 ? -5.199 -6.873 -12.535 1.00 88.00 180 ARG A C 1
ATOM 1478 O O . ARG A 1 180 ? -4.266 -6.103 -12.298 1.00 88.00 180 ARG A O 1
ATOM 1485 N N . LYS A 1 181 ? -4.995 -8.155 -12.856 1.00 86.81 181 LYS A N 1
ATOM 1486 C CA . LYS A 1 181 ? -3.655 -8.765 -12.975 1.00 86.81 181 LYS A CA 1
ATOM 1487 C C . LYS A 1 181 ? -2.770 -8.058 -14.008 1.00 86.81 181 LYS A C 1
ATOM 1489 O O . LYS A 1 181 ? -1.581 -7.901 -13.757 1.00 86.81 181 LYS A O 1
ATOM 1494 N N . SER A 1 182 ? -3.347 -7.539 -15.091 1.00 86.06 182 SER A N 1
ATOM 1495 C CA . SER A 1 182 ? -2.618 -6.831 -16.153 1.00 86.06 182 SER A CA 1
ATOM 1496 C C . SER A 1 182 ? -2.194 -5.400 -15.808 1.00 86.06 182 SER A C 1
ATOM 1498 O O . SER A 1 182 ? -1.342 -4.848 -16.503 1.00 86.06 182 SER A O 1
ATOM 1500 N N . SER A 1 183 ? -2.750 -4.782 -14.756 1.00 88.50 183 SER A N 1
ATOM 1501 C CA . SER A 1 183 ? -2.346 -3.422 -14.383 1.00 88.50 183 SER A CA 1
ATOM 1502 C C . SER A 1 183 ? -0.901 -3.408 -13.886 1.00 88.50 183 SER A C 1
ATOM 1504 O O . SER A 1 183 ? -0.534 -4.220 -13.034 1.00 88.50 183 SER A O 1
ATOM 1506 N N . ALA A 1 184 ? -0.093 -2.501 -14.429 1.00 88.06 184 ALA A N 1
ATOM 1507 C CA . ALA A 1 184 ? 1.349 -2.436 -14.199 1.00 88.06 184 ALA A CA 1
ATOM 1508 C C . ALA A 1 184 ? 1.839 -1.062 -13.715 1.00 88.06 184 ALA A C 1
ATOM 1510 O O . ALA A 1 184 ? 2.985 -0.949 -13.293 1.00 88.06 184 ALA A O 1
ATOM 1511 N N . TYR A 1 185 ? 1.006 -0.026 -13.785 1.00 90.06 185 TYR A N 1
ATOM 1512 C CA . TYR A 1 185 ? 1.394 1.350 -13.481 1.00 90.06 185 TYR A CA 1
ATOM 1513 C C . TYR A 1 185 ? 0.380 1.966 -12.522 1.00 90.06 185 TYR A C 1
ATOM 1515 O O . TYR A 1 185 ? -0.812 1.682 -12.636 1.00 90.06 185 TYR A O 1
ATOM 1523 N N . CYS A 1 186 ? 0.856 2.806 -11.602 1.00 88.12 186 CYS A N 1
ATOM 1524 C CA . CYS A 1 186 ? 0.011 3.449 -10.594 1.00 88.12 186 CYS A CA 1
ATOM 1525 C C . CYS A 1 186 ? -0.921 4.517 -11.184 1.00 88.12 186 CYS A C 1
ATOM 1527 O O . CYS A 1 186 ? -2.006 4.733 -10.659 1.00 88.12 186 CYS A O 1
ATOM 1529 N N . ASN A 1 187 ? -0.529 5.155 -12.289 1.00 87.50 187 ASN A N 1
ATOM 1530 C CA . ASN A 1 187 ? -1.340 6.139 -12.998 1.00 87.50 187 ASN A CA 1
ATOM 1531 C C . ASN A 1 187 ? -0.983 6.185 -14.497 1.00 87.50 187 ASN A C 1
ATOM 1533 O O . ASN A 1 187 ? -0.009 5.574 -14.961 1.00 87.50 187 ASN A O 1
ATOM 1537 N N . SER A 1 188 ? -1.791 6.916 -15.269 1.00 86.50 188 SER A N 1
ATOM 1538 C CA . SER A 1 188 ? -1.617 7.080 -16.718 1.00 86.50 188 SER A CA 1
ATOM 1539 C C . SER A 1 188 ? -0.301 7.776 -17.080 1.00 86.50 188 SER A C 1
ATOM 1541 O O . SER A 1 188 ? 0.326 7.399 -18.069 1.00 86.50 188 SER A O 1
ATOM 1543 N N . LYS A 1 189 ? 0.172 8.728 -16.263 1.00 85.88 189 LYS A N 1
ATOM 1544 C CA . LYS A 1 189 ? 1.461 9.408 -16.471 1.00 85.88 189 LYS A CA 1
ATOM 1545 C C . LYS A 1 189 ? 2.631 8.423 -16.403 1.00 85.88 189 LYS A C 1
ATOM 1547 O O . LYS A 1 189 ? 3.446 8.393 -17.324 1.00 85.88 189 LYS A O 1
ATOM 1552 N N . CYS A 1 190 ? 2.682 7.562 -15.386 1.00 85.94 190 CYS A N 1
ATOM 1553 C CA . CYS A 1 190 ? 3.685 6.499 -15.275 1.00 85.94 190 CYS A CA 1
ATOM 1554 C C . CYS A 1 190 ? 3.636 5.536 -16.467 1.00 85.94 190 CYS A C 1
ATOM 1556 O O . CYS A 1 190 ? 4.679 5.142 -16.990 1.00 85.94 190 CYS A O 1
ATOM 1558 N N . GLN A 1 191 ? 2.436 5.183 -16.938 1.00 88.88 191 GLN A N 1
ATOM 1559 C CA . GLN A 1 191 ? 2.282 4.338 -18.122 1.00 88.88 191 GLN A CA 1
ATOM 1560 C C . GLN A 1 191 ? 2.844 5.008 -19.382 1.00 88.88 191 GLN A C 1
ATOM 1562 O O . GLN A 1 191 ? 3.562 4.357 -20.146 1.00 88.88 191 GLN A O 1
ATOM 1567 N N . THR A 1 192 ? 2.531 6.284 -19.608 1.00 87.25 192 THR A N 1
ATOM 1568 C CA . THR A 1 192 ? 3.029 7.049 -20.759 1.00 87.25 192 THR A CA 1
ATOM 1569 C C . THR A 1 192 ? 4.543 7.195 -20.700 1.00 87.25 192 THR A C 1
ATOM 1571 O O . THR A 1 192 ? 5.214 6.823 -21.658 1.00 87.25 192 THR A O 1
ATOM 1574 N N . ARG A 1 193 ? 5.110 7.596 -19.555 1.00 82.38 193 ARG A N 1
ATOM 1575 C CA . ARG A 1 193 ? 6.568 7.714 -19.391 1.00 82.38 193 ARG A CA 1
ATOM 1576 C C . ARG A 1 193 ? 7.288 6.384 -19.596 1.00 82.38 193 ARG A C 1
ATOM 1578 O O . ARG A 1 193 ? 8.311 6.338 -20.269 1.00 82.38 193 ARG A O 1
ATOM 1585 N N . ALA A 1 194 ? 6.727 5.276 -19.112 1.00 84.75 194 ALA A N 1
ATOM 1586 C CA . ALA A 1 194 ? 7.288 3.951 -19.361 1.00 84.75 194 ALA A CA 1
ATOM 1587 C C . ALA A 1 194 ? 7.215 3.524 -20.839 1.00 84.75 194 ALA A C 1
ATOM 1589 O O . ALA A 1 194 ? 8.041 2.731 -21.293 1.00 84.75 194 ALA A O 1
ATOM 1590 N N . LYS A 1 195 ? 6.220 3.993 -21.604 1.00 82.94 195 LYS A N 1
ATOM 1591 C CA . LYS A 1 195 ? 6.174 3.785 -23.061 1.00 82.94 195 LYS A CA 1
ATOM 1592 C C . LYS A 1 195 ? 7.244 4.619 -23.758 1.00 82.94 195 LYS A C 1
ATOM 1594 O O . LYS A 1 195 ? 8.001 4.045 -24.531 1.00 82.94 195 LYS A O 1
ATOM 1599 N N . SER A 1 196 ? 7.352 5.905 -23.431 1.00 79.62 196 SER A N 1
ATOM 1600 C CA . SER A 1 196 ? 8.367 6.802 -23.994 1.00 79.62 196 SER A CA 1
ATOM 1601 C C . SER A 1 196 ? 9.771 6.272 -23.720 1.00 79.62 196 SER A C 1
ATOM 1603 O O . SER A 1 196 ? 10.529 6.030 -24.652 1.00 79.62 196 SER A O 1
ATOM 1605 N N . HIS A 1 197 ? 10.078 5.941 -22.464 1.00 76.88 197 HIS A N 1
ATOM 1606 C CA . HIS A 1 197 ? 11.364 5.354 -22.090 1.00 76.88 197 HIS A CA 1
ATOM 1607 C C . HIS A 1 197 ? 11.673 4.078 -22.892 1.00 76.88 197 HIS A C 1
ATOM 1609 O O . HIS A 1 197 ? 12.797 3.873 -23.334 1.00 76.88 197 HIS A O 1
ATOM 1615 N N . ARG A 1 198 ? 10.687 3.206 -23.133 1.00 75.88 198 ARG A N 1
ATOM 1616 C CA . ARG A 1 198 ? 10.896 2.020 -23.980 1.00 75.88 198 ARG A CA 1
ATOM 1617 C C . ARG A 1 198 ? 11.073 2.352 -25.460 1.00 75.88 198 ARG A C 1
ATOM 1619 O O . ARG A 1 198 ? 11.808 1.640 -26.123 1.00 75.88 198 ARG A O 1
ATOM 1626 N N . ALA A 1 199 ? 10.427 3.385 -25.987 1.00 75.75 199 ALA A N 1
ATOM 1627 C CA . ALA A 1 199 ? 10.600 3.780 -27.383 1.00 75.75 199 ALA A CA 1
ATOM 1628 C C . ALA A 1 199 ? 12.017 4.318 -27.642 1.00 75.75 199 ALA A C 1
ATOM 1630 O O . ALA A 1 199 ? 12.663 3.891 -28.594 1.00 75.75 199 ALA A O 1
ATOM 1631 N N . TYR A 1 200 ? 12.521 5.182 -26.757 1.00 66.44 200 TYR A N 1
ATOM 1632 C CA . TYR A 1 200 ? 13.843 5.800 -26.907 1.00 66.44 200 TYR A CA 1
ATOM 1633 C C . TYR A 1 200 ? 14.997 4.857 -26.548 1.00 66.44 200 TYR A C 1
ATOM 1635 O O . TYR A 1 200 ? 16.003 4.823 -27.250 1.00 66.44 200 TYR A O 1
ATOM 1643 N N . TYR A 1 201 ? 14.849 4.057 -25.488 1.00 64.50 201 TYR A N 1
ATOM 1644 C CA . TYR A 1 201 ? 15.925 3.184 -24.997 1.00 64.50 201 TYR A CA 1
ATOM 1645 C C . TYR A 1 201 ? 15.750 1.702 -25.368 1.00 64.50 201 TYR A C 1
ATOM 1647 O O . TYR A 1 201 ? 16.659 0.906 -25.156 1.00 64.50 201 TYR A O 1
ATOM 1655 N N . GLY A 1 202 ? 14.587 1.295 -25.887 1.00 52.19 202 GLY A N 1
ATOM 1656 C CA . GLY A 1 202 ? 14.281 -0.107 -26.208 1.00 52.19 202 GLY A CA 1
ATOM 1657 C C . GLY A 1 202 ? 14.554 -0.510 -27.658 1.00 52.19 202 GLY A C 1
ATOM 1658 O O . GLY A 1 202 ? 14.644 -1.702 -27.929 1.00 52.19 202 GLY A O 1
ATOM 1659 N N . ALA A 1 203 ? 14.727 0.441 -28.582 1.00 48.50 203 ALA A N 1
ATOM 1660 C CA . ALA A 1 203 ? 15.151 0.140 -29.954 1.00 48.50 203 ALA A CA 1
ATOM 1661 C C . ALA A 1 203 ? 16.667 -0.125 -30.064 1.00 48.50 203 ALA A C 1
ATOM 1663 O O . ALA A 1 203 ? 17.109 -0.799 -30.990 1.00 48.50 203 ALA A O 1
ATOM 1664 N N . SER A 1 204 ? 17.462 0.368 -29.109 1.00 47.34 204 SER A N 1
ATOM 1665 C CA . SER A 1 204 ? 18.928 0.292 -29.121 1.00 47.34 204 SER A CA 1
ATOM 1666 C C . SER A 1 204 ? 19.522 -0.833 -28.268 1.00 47.34 204 SER A C 1
ATOM 1668 O O . SER A 1 204 ? 20.731 -1.042 -28.324 1.00 47.34 204 SER A O 1
ATOM 1670 N N . LYS A 1 205 ? 18.718 -1.608 -27.527 1.00 41.72 205 LYS A N 1
ATOM 1671 C CA . LYS A 1 205 ? 19.200 -2.787 -26.790 1.00 41.72 205 LYS A CA 1
ATOM 1672 C C . LYS A 1 205 ? 18.144 -3.892 -26.731 1.00 41.72 205 LYS A C 1
ATOM 1674 O O . LYS A 1 205 ? 17.105 -3.735 -26.090 1.00 41.72 205 LYS A O 1
ATOM 1679 N N . LYS A 1 206 ? 18.460 -5.062 -27.307 1.00 36.19 206 LYS A N 1
ATOM 1680 C CA . LYS A 1 206 ? 18.019 -6.329 -26.705 1.00 36.19 206 LYS A CA 1
ATOM 1681 C C . LYS A 1 206 ? 18.491 -6.267 -25.255 1.00 36.19 206 LYS A C 1
ATOM 1683 O O . LYS A 1 206 ? 19.671 -6.061 -25.011 1.00 36.19 206 LYS A O 1
ATOM 1688 N N . TYR A 1 207 ? 17.560 -6.327 -24.315 1.00 38.56 207 TYR A N 1
ATOM 1689 C CA . TYR A 1 207 ? 17.848 -6.201 -22.891 1.00 38.56 207 TYR A CA 1
ATOM 1690 C C . TYR A 1 207 ? 18.361 -7.540 -22.342 1.00 38.56 207 TYR A C 1
ATOM 1692 O O . TYR A 1 207 ? 17.714 -8.161 -21.511 1.00 38.56 207 TYR A O 1
ATOM 1700 N N . ASP A 1 208 ? 19.514 -7.958 -22.846 1.00 37.06 208 ASP A N 1
ATOM 1701 C CA . ASP A 1 208 ? 20.498 -8.796 -22.173 1.00 37.06 208 ASP A CA 1
ATOM 1702 C C . ASP A 1 208 ? 21.841 -8.121 -22.490 1.00 37.06 208 ASP A C 1
ATOM 1704 O O . ASP A 1 208 ? 22.061 -7.734 -23.633 1.00 37.06 208 ASP A O 1
ATOM 1708 N N . GLU A 1 209 ? 22.682 -7.923 -21.474 1.00 34.09 209 GLU A N 1
ATOM 1709 C CA . GLU A 1 209 ? 23.983 -7.221 -21.505 1.00 34.09 209 GLU A CA 1
ATOM 1710 C C . GLU A 1 209 ? 23.953 -5.706 -21.156 1.00 34.09 209 GLU A C 1
ATOM 1712 O O . GLU A 1 209 ? 23.808 -4.775 -21.958 1.00 34.09 209 GLU A O 1
ATOM 1717 N N . ASP A 1 210 ? 24.106 -5.515 -19.844 1.00 32.91 210 ASP A N 1
ATOM 1718 C CA . ASP A 1 210 ? 25.128 -4.681 -19.212 1.00 32.91 210 ASP A CA 1
ATOM 1719 C C . ASP A 1 210 ? 24.974 -3.152 -19.135 1.00 32.91 210 ASP A C 1
ATOM 1721 O O . ASP A 1 210 ? 24.891 -2.388 -20.106 1.00 32.91 210 ASP A O 1
ATOM 1725 N N . LYS A 1 211 ? 25.019 -2.705 -17.871 1.00 40.38 211 LYS A N 1
ATOM 1726 C CA . LYS A 1 211 ? 25.837 -1.563 -17.463 1.00 40.38 211 LYS A CA 1
ATOM 1727 C C . LYS A 1 211 ? 27.303 -2.028 -17.421 1.00 40.38 211 LYS A C 1
ATOM 1729 O O . LYS A 1 211 ? 27.554 -3.080 -16.848 1.00 40.38 211 LYS A O 1
ATOM 1734 N N . LEU A 1 212 ? 28.191 -1.136 -17.873 1.00 34.75 212 LEU A N 1
ATOM 1735 C CA . LEU A 1 212 ? 29.656 -1.064 -17.706 1.00 34.75 212 LEU A CA 1
ATOM 1736 C C . LEU A 1 212 ? 30.519 -1.417 -18.941 1.00 34.75 212 LEU A C 1
ATOM 1738 O O . LEU A 1 212 ? 30.724 -2.568 -19.286 1.00 34.75 212 LEU A O 1
ATOM 1742 N N . GLU A 1 213 ? 31.064 -0.328 -19.500 1.00 28.59 213 GLU A N 1
ATOM 1743 C CA . GLU A 1 213 ? 32.426 -0.130 -20.031 1.00 28.59 213 GLU A CA 1
ATOM 1744 C C . GLU A 1 213 ? 32.870 -0.566 -21.454 1.00 28.59 213 GLU A C 1
ATOM 1746 O O . GLU A 1 213 ? 33.027 -1.731 -21.786 1.00 28.59 213 GLU A O 1
ATOM 1751 N N . VAL A 1 214 ? 33.225 0.492 -22.210 1.00 30.70 214 VAL A N 1
ATOM 1752 C CA . VAL A 1 214 ? 34.409 0.713 -23.075 1.00 30.70 214 VAL A CA 1
ATOM 1753 C C . VAL A 1 214 ? 34.500 0.071 -24.477 1.00 30.70 214 VAL A C 1
ATOM 1755 O O . VAL A 1 214 ? 34.685 -1.119 -24.671 1.00 30.70 214 VAL A O 1
ATOM 1758 N N . SER A 1 215 ? 34.533 0.997 -25.449 1.00 29.81 215 SER A N 1
ATOM 1759 C CA . SER A 1 215 ? 35.167 0.992 -26.780 1.00 29.81 215 SER A CA 1
ATOM 1760 C C . SER A 1 215 ? 34.939 -0.192 -27.729 1.00 29.81 215 SER A C 1
ATOM 1762 O O . SER A 1 215 ? 35.464 -1.284 -27.552 1.00 29.81 215 SER A O 1
ATOM 1764 N N . SER A 1 216 ? 34.369 0.090 -28.899 1.00 28.84 216 SER A N 1
ATOM 1765 C CA . SER A 1 216 ? 35.155 0.324 -30.124 1.00 28.84 216 SER A CA 1
ATOM 1766 C C . SER A 1 216 ? 34.234 0.367 -31.346 1.00 28.84 216 SER A C 1
ATOM 1768 O O . SER A 1 216 ? 33.389 -0.496 -31.566 1.00 28.84 216 SER A O 1
ATOM 1770 N N . ASN A 1 217 ? 34.407 1.414 -32.152 1.00 36.38 217 ASN A N 1
ATOM 1771 C CA . ASN A 1 217 ? 33.740 1.583 -33.434 1.00 36.38 217 ASN A CA 1
ATOM 1772 C C . ASN A 1 217 ? 34.180 0.493 -34.422 1.00 36.38 217 ASN A C 1
ATOM 1774 O O . ASN A 1 217 ? 35.372 0.361 -34.703 1.00 36.38 217 ASN A O 1
ATOM 1778 N N . LYS A 1 218 ? 33.219 -0.180 -35.060 1.00 28.89 218 LYS A N 1
ATOM 1779 C CA . LYS A 1 218 ? 33.397 -0.721 -36.414 1.00 28.89 218 LYS A CA 1
ATOM 1780 C C . LYS A 1 218 ? 32.212 -0.321 -37.283 1.00 28.89 218 LYS A C 1
ATOM 1782 O O . LYS A 1 218 ? 31.088 -0.763 -37.086 1.00 28.89 218 LYS A O 1
ATOM 1787 N N . ILE A 1 219 ? 32.511 0.554 -38.236 1.00 32.00 219 ILE A N 1
ATOM 1788 C CA . ILE A 1 219 ? 31.603 1.051 -39.266 1.00 32.00 219 ILE A CA 1
ATOM 1789 C C . ILE A 1 219 ? 31.364 -0.080 -40.271 1.00 32.00 219 ILE A C 1
ATOM 1791 O O . ILE A 1 219 ? 32.308 -0.568 -40.895 1.00 32.00 219 ILE A O 1
ATOM 1795 N N . ILE A 1 220 ? 30.105 -0.481 -40.434 1.00 33.69 220 ILE A N 1
ATOM 1796 C CA . ILE A 1 220 ? 29.651 -1.307 -41.555 1.00 33.69 220 ILE A CA 1
ATOM 1797 C C . ILE A 1 220 ? 29.385 -0.346 -42.719 1.00 33.69 220 ILE A C 1
ATOM 1799 O O . ILE A 1 220 ? 28.574 0.571 -42.592 1.00 33.69 220 ILE A O 1
ATOM 1803 N N . LYS A 1 221 ? 30.121 -0.509 -43.824 1.00 35.44 221 LYS A N 1
ATOM 1804 C CA . LYS A 1 221 ? 29.866 0.204 -45.082 1.00 35.44 221 LYS A CA 1
ATOM 1805 C C . LYS A 1 221 ? 28.586 -0.337 -45.701 1.00 35.44 221 LYS A C 1
ATOM 1807 O O . LYS A 1 221 ? 28.486 -1.549 -45.862 1.00 35.44 221 LYS A O 1
ATOM 1812 N N . ASP A 1 222 ? 27.691 0.549 -46.123 1.00 34.16 222 ASP A N 1
ATOM 1813 C CA . ASP A 1 222 ? 26.692 0.188 -47.118 1.00 34.16 222 ASP A CA 1
ATOM 1814 C C . ASP A 1 222 ? 26.435 1.307 -48.122 1.00 34.16 222 ASP A C 1
ATOM 1816 O O . ASP A 1 222 ? 26.692 2.485 -47.871 1.00 34.16 222 ASP A O 1
ATOM 1820 N N . ASN A 1 223 ? 26.008 0.840 -49.286 1.00 38.75 223 ASN A N 1
ATOM 1821 C CA . ASN A 1 223 ? 26.123 1.439 -50.602 1.00 38.75 223 ASN A CA 1
ATOM 1822 C C . ASN A 1 223 ? 25.193 2.635 -50.862 1.00 38.75 223 ASN A C 1
ATOM 1824 O O . ASN A 1 223 ? 24.239 2.891 -50.128 1.00 38.75 223 ASN A O 1
ATOM 1828 N N . ASP A 1 224 ? 25.510 3.326 -51.962 1.00 42.06 224 ASP A N 1
ATOM 1829 C CA . ASP A 1 224 ? 24.861 4.505 -52.539 1.00 42.06 224 ASP A CA 1
ATOM 1830 C C . ASP A 1 224 ? 23.338 4.549 -52.373 1.00 42.06 224 ASP A C 1
ATOM 1832 O O . ASP A 1 224 ? 22.571 3.908 -53.094 1.00 42.06 224 ASP A O 1
ATOM 1836 N N . VAL A 1 225 ? 22.894 5.423 -51.473 1.00 46.16 225 VAL A N 1
ATOM 1837 C CA . VAL A 1 225 ? 21.559 6.012 -51.517 1.00 46.16 225 VAL A CA 1
ATOM 1838 C C . VAL A 1 225 ? 21.757 7.509 -51.326 1.00 46.16 225 VAL A C 1
ATOM 1840 O O . VAL A 1 225 ? 22.295 7.921 -50.299 1.00 46.16 225 VAL A O 1
ATOM 1843 N N . ASN A 1 226 ? 21.342 8.318 -52.305 1.00 47.94 226 ASN A N 1
ATOM 1844 C CA . ASN A 1 226 ? 21.369 9.780 -52.220 1.00 47.94 226 ASN A CA 1
ATOM 1845 C C . ASN A 1 226 ? 20.495 10.245 -51.046 1.00 47.94 226 ASN A C 1
ATOM 1847 O O . ASN A 1 226 ? 19.285 10.427 -51.184 1.00 47.94 226 ASN A O 1
ATOM 1851 N N . ARG A 1 227 ? 21.105 10.392 -49.869 1.00 50.69 227 ARG A N 1
ATOM 1852 C CA . ARG A 1 227 ? 20.480 10.953 -48.672 1.00 50.69 227 ARG A CA 1
ATOM 1853 C C . ARG A 1 227 ? 20.716 12.459 -48.669 1.00 50.69 227 ARG A C 1
ATOM 1855 O O . ARG A 1 227 ? 21.812 12.917 -48.982 1.00 50.69 227 ARG A O 1
ATOM 1862 N N . LEU A 1 228 ? 19.672 13.210 -48.322 1.00 46.78 228 LEU A N 1
ATOM 1863 C CA . LEU A 1 228 ? 19.776 14.637 -48.013 1.00 46.78 228 LEU A CA 1
ATOM 1864 C C . LEU A 1 228 ? 20.892 14.867 -46.975 1.00 46.78 228 LEU A C 1
ATOM 1866 O O . LEU A 1 228 ? 21.139 13.971 -46.157 1.00 46.78 228 LEU A O 1
ATOM 1870 N N . PRO A 1 229 ? 21.573 16.028 -47.002 1.00 42.81 229 PRO A N 1
ATOM 1871 C CA . PRO A 1 229 ? 22.611 16.334 -46.027 1.00 42.81 229 PRO A CA 1
ATOM 1872 C C . PRO A 1 229 ? 22.039 16.202 -44.606 1.00 42.81 229 PRO A C 1
ATOM 1874 O O . PRO A 1 229 ? 20.912 16.647 -44.375 1.00 42.81 229 PRO A O 1
ATOM 1877 N N . PRO A 1 230 ? 22.765 15.568 -43.666 1.00 49.53 230 PRO A N 1
ATOM 1878 C CA . PRO A 1 230 ? 22.297 15.438 -42.294 1.00 49.53 230 PRO A CA 1
ATOM 1879 C C . PRO A 1 230 ? 22.069 16.828 -41.701 1.00 49.53 230 PRO A C 1
ATOM 1881 O O . PRO A 1 230 ? 22.961 17.672 -41.764 1.00 49.53 230 PRO A O 1
ATOM 1884 N N . GLU A 1 231 ? 20.895 17.069 -41.119 1.00 48.72 231 GLU A N 1
ATOM 1885 C CA . GLU A 1 231 ? 20.711 18.231 -40.253 1.00 48.72 231 GLU A CA 1
ATOM 1886 C C . GLU A 1 231 ? 21.736 18.145 -39.114 1.00 48.72 231 GLU A C 1
ATOM 1888 O O . GLU A 1 231 ? 21.858 17.109 -38.451 1.00 48.72 231 GLU A O 1
ATOM 1893 N N . GLU A 1 232 ? 22.501 19.219 -38.906 1.00 38.00 232 GLU A N 1
ATOM 1894 C CA . GLU A 1 232 ? 23.447 19.335 -37.796 1.00 38.00 232 GLU A CA 1
ATOM 1895 C C . GLU A 1 232 ? 22.677 19.478 -36.477 1.00 38.00 232 GLU A C 1
ATOM 1897 O O . GLU A 1 232 ? 22.555 20.555 -35.895 1.00 38.00 232 GLU A O 1
ATOM 1902 N N . TYR A 1 233 ? 22.131 18.372 -35.981 1.00 48.81 233 TYR A N 1
ATOM 1903 C CA . TYR A 1 233 ? 21.632 18.310 -34.619 1.00 48.81 233 TYR A CA 1
ATOM 1904 C C . TYR A 1 233 ? 22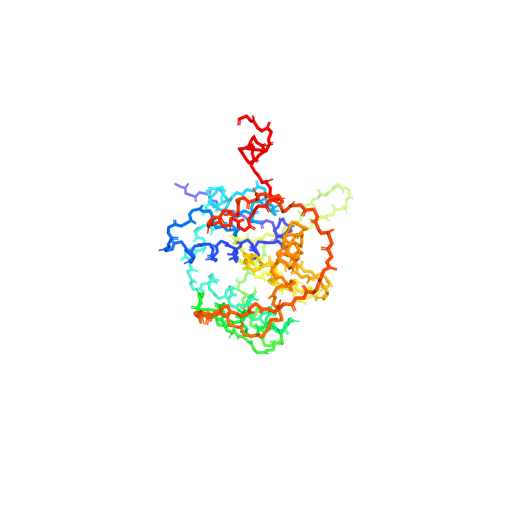.816 18.175 -33.667 1.00 48.81 233 TYR A C 1
ATOM 1906 O O . TYR A 1 233 ? 23.475 17.135 -33.607 1.00 48.81 233 TYR A O 1
ATOM 1914 N N . LYS A 1 234 ? 23.068 19.223 -32.874 1.00 45.75 234 LYS A N 1
ATOM 1915 C CA . LYS A 1 234 ? 23.878 19.095 -31.660 1.00 45.75 234 LYS A CA 1
ATOM 1916 C C . LYS A 1 234 ? 23.126 18.193 -30.688 1.00 45.75 234 LYS A C 1
ATOM 1918 O O . LYS A 1 234 ? 22.150 18.617 -30.073 1.00 45.75 234 LYS A O 1
ATOM 1923 N N . ILE A 1 235 ? 23.571 16.947 -30.578 1.00 44.38 235 ILE A N 1
ATOM 1924 C CA . ILE A 1 235 ? 23.140 16.048 -29.509 1.00 44.38 235 ILE A CA 1
ATOM 1925 C C . ILE A 1 235 ? 23.731 16.620 -28.211 1.00 44.38 235 ILE A C 1
ATOM 1927 O O . ILE A 1 235 ? 24.948 16.785 -28.151 1.00 44.38 235 ILE A O 1
ATOM 1931 N N . PRO A 1 236 ? 22.914 16.981 -27.207 1.00 46.38 236 PRO A N 1
ATOM 1932 C CA . PRO A 1 236 ? 23.425 17.461 -25.928 1.00 46.38 236 PRO A CA 1
ATOM 1933 C C . PRO A 1 236 ? 24.303 16.395 -25.262 1.00 46.38 236 PRO A C 1
ATOM 1935 O O . PRO A 1 236 ? 23.948 15.216 -25.283 1.00 46.38 236 PRO A O 1
ATOM 1938 N N . ASP A 1 237 ? 25.409 16.815 -24.644 1.00 43.59 237 ASP A N 1
A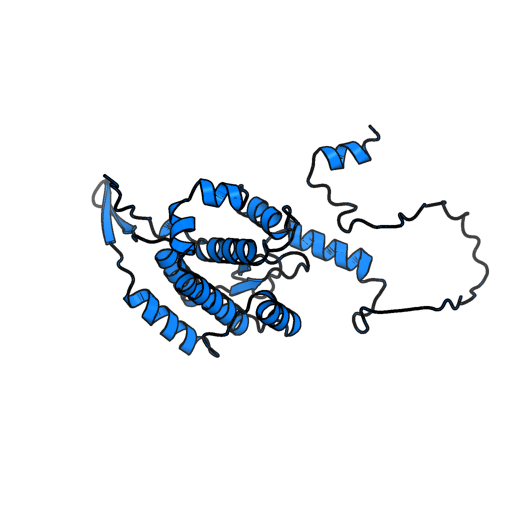TOM 1939 C CA . ASP A 1 237 ? 26.346 15.914 -23.953 1.00 43.59 237 ASP A CA 1
ATOM 1940 C C . ASP A 1 237 ? 25.687 15.172 -22.771 1.00 43.59 237 ASP A C 1
ATOM 1942 O O . ASP A 1 237 ? 26.081 14.058 -22.428 1.00 43.59 237 ASP A O 1
ATOM 1946 N N . GLU A 1 238 ? 24.620 15.745 -22.202 1.00 40.00 238 GLU A N 1
ATOM 1947 C CA . GLU A 1 238 ? 23.737 15.104 -21.229 1.00 40.00 238 GLU A CA 1
ATOM 1948 C C . GLU A 1 238 ? 22.277 15.208 -21.683 1.00 40.00 238 GLU A C 1
ATOM 1950 O O . GLU A 1 238 ? 21.735 16.294 -21.892 1.00 40.00 238 GLU A O 1
ATOM 1955 N N . TYR A 1 239 ? 21.621 14.055 -21.831 1.00 43.91 239 TYR A N 1
ATOM 1956 C CA . TYR A 1 239 ? 20.203 13.979 -22.169 1.00 43.91 239 TYR A CA 1
ATOM 1957 C C . TYR A 1 239 ? 19.386 13.843 -20.881 1.00 43.91 239 TYR A C 1
ATOM 1959 O O . TYR A 1 239 ? 19.406 12.788 -20.239 1.00 43.91 239 TYR A O 1
ATOM 1967 N N . GLU A 1 240 ? 18.654 14.893 -20.495 1.00 44.94 240 GLU A N 1
ATOM 1968 C CA . GLU A 1 240 ? 17.674 14.790 -19.413 1.00 44.94 240 GLU A CA 1
ATOM 1969 C C . GLU A 1 240 ? 16.628 13.732 -19.803 1.00 44.94 240 GLU A C 1
ATOM 1971 O O . GLU A 1 240 ? 15.959 13.879 -20.827 1.00 44.94 240 GLU A O 1
ATOM 1976 N N . PRO A 1 241 ? 16.415 12.665 -19.010 1.00 47.69 241 PRO A N 1
ATOM 1977 C CA . PRO A 1 241 ? 15.479 11.601 -19.380 1.00 47.69 241 PRO A CA 1
ATOM 1978 C C . PRO A 1 241 ? 14.002 12.043 -19.386 1.00 47.69 241 PRO A C 1
ATOM 1980 O O . PRO A 1 241 ? 13.115 11.203 -19.543 1.00 47.69 241 PRO A O 1
ATOM 1983 N N . ASP A 1 242 ? 13.745 13.331 -19.149 1.00 45.84 242 ASP A N 1
ATOM 1984 C CA . ASP A 1 242 ? 12.442 13.989 -19.169 1.00 45.84 242 ASP A CA 1
ATOM 1985 C C . ASP A 1 242 ? 12.258 14.919 -20.393 1.00 45.84 242 ASP A C 1
ATOM 1987 O O . ASP A 1 242 ? 11.214 15.565 -20.510 1.00 45.84 242 ASP A O 1
ATOM 1991 N N . PHE A 1 243 ? 13.200 14.925 -21.354 1.00 38.84 243 PHE A N 1
ATOM 1992 C CA . PHE A 1 243 ? 13.041 15.612 -22.643 1.00 38.84 243 PHE A CA 1
ATOM 1993 C C . PHE A 1 243 ? 11.758 15.120 -23.345 1.00 38.84 243 PHE A C 1
ATOM 1995 O O . PHE A 1 243 ? 11.687 14.000 -23.856 1.00 38.84 243 PHE A O 1
ATOM 2002 N N . GLY A 1 244 ? 10.713 15.954 -23.316 1.00 44.59 244 GLY A N 1
ATOM 2003 C CA . GLY A 1 244 ? 9.419 15.708 -23.962 1.00 44.59 244 GLY A CA 1
ATOM 2004 C C . GLY A 1 244 ? 8.202 15.547 -23.041 1.00 44.59 244 GLY A C 1
ATOM 2005 O O . GLY A 1 244 ? 7.095 15.412 -23.561 1.00 44.59 244 GLY A O 1
ATOM 2006 N N . PHE A 1 245 ? 8.341 15.577 -21.709 1.00 48.22 245 PHE A N 1
ATOM 2007 C CA . PHE A 1 245 ? 7.188 15.578 -20.790 1.00 48.22 245 PHE A CA 1
ATOM 2008 C C . PHE A 1 245 ? 7.355 16.630 -19.687 1.00 48.22 245 PHE A C 1
ATOM 2010 O O . PHE A 1 245 ? 7.774 16.338 -18.571 1.00 48.22 245 PHE A O 1
ATOM 2017 N N . PHE A 1 246 ? 6.994 17.858 -20.052 1.00 51.00 246 PHE A N 1
ATOM 2018 C CA . PHE A 1 246 ? 7.107 19.092 -19.277 1.00 51.00 246 PHE A CA 1
ATOM 2019 C C . PHE A 1 246 ? 6.015 19.165 -18.200 1.00 51.00 246 PHE A C 1
ATOM 2021 O O . PHE A 1 246 ? 4.827 19.242 -18.526 1.00 51.00 246 PHE A O 1
ATOM 2028 N N . ASP A 1 247 ? 6.398 19.112 -16.924 1.00 48.12 247 ASP A N 1
ATOM 2029 C CA . ASP A 1 247 ? 5.460 19.216 -15.793 1.00 48.12 247 ASP A CA 1
ATOM 2030 C C . ASP A 1 247 ? 5.478 20.625 -15.135 1.00 48.12 247 ASP A C 1
ATOM 2032 O O . ASP A 1 247 ? 4.654 20.869 -14.255 1.00 48.12 247 ASP A O 1
ATOM 2036 N N . GLY A 1 248 ? 6.337 21.565 -15.573 1.00 49.34 248 GLY A N 1
ATOM 2037 C CA . GLY A 1 248 ? 6.410 22.954 -15.069 1.00 49.34 248 GLY A CA 1
ATOM 2038 C C . GLY A 1 248 ? 6.039 24.054 -16.083 1.00 49.34 248 GLY A C 1
ATOM 2039 O O . GLY A 1 248 ? 6.037 23.830 -17.294 1.00 49.34 248 GLY A O 1
ATOM 2040 N N . GLU A 1 249 ? 5.726 25.266 -15.600 1.00 51.25 249 GLU A N 1
ATOM 2041 C CA . GLU A 1 249 ? 5.576 26.463 -16.457 1.00 51.25 249 GLU A CA 1
ATOM 2042 C C . GLU A 1 249 ? 6.915 26.887 -17.084 1.00 51.25 249 GLU A C 1
ATOM 2044 O O . GLU A 1 249 ? 6.955 27.201 -18.274 1.00 51.25 249 GLU A O 1
ATOM 2049 N N . ASP A 1 250 ? 8.016 26.774 -16.337 1.00 49.81 250 ASP A N 1
ATOM 2050 C CA . ASP A 1 250 ? 9.376 27.060 -16.824 1.00 49.81 250 ASP A CA 1
ATOM 2051 C C . ASP A 1 250 ? 9.789 26.142 -17.987 1.00 49.81 250 ASP A C 1
ATOM 2053 O O . ASP A 1 250 ? 10.431 26.561 -18.953 1.00 49.81 250 ASP A O 1
ATOM 2057 N N . ASP A 1 251 ? 9.340 24.889 -17.940 1.00 47.91 251 ASP A N 1
ATOM 2058 C CA . ASP A 1 251 ? 9.599 23.883 -18.966 1.00 47.91 251 ASP A CA 1
ATOM 2059 C C . ASP A 1 251 ? 8.819 24.147 -20.268 1.00 47.91 251 ASP A C 1
ATOM 2061 O O . ASP A 1 251 ? 9.268 23.783 -21.356 1.00 47.91 251 ASP A O 1
ATOM 2065 N N . LYS A 1 252 ? 7.658 24.814 -20.179 1.00 47.75 252 LYS A N 1
ATOM 2066 C CA . LYS A 1 252 ? 6.882 25.264 -21.348 1.00 47.75 252 LYS A CA 1
ATOM 2067 C C . LYS A 1 252 ? 7.495 26.508 -21.992 1.00 47.75 252 LYS A C 1
ATOM 2069 O O . LYS A 1 252 ? 7.491 26.613 -23.219 1.00 47.75 252 LYS A O 1
ATOM 2074 N N . LEU A 1 253 ? 8.027 27.427 -21.185 1.00 48.78 253 LEU A N 1
ATOM 2075 C CA . LEU A 1 253 ? 8.648 28.672 -21.649 1.00 48.78 253 LEU A CA 1
ATOM 2076 C C . LEU A 1 253 ? 9.890 28.412 -22.513 1.00 48.78 253 LEU A C 1
ATOM 2078 O O . LEU A 1 253 ? 10.014 29.001 -23.585 1.00 48.78 253 LEU A O 1
ATOM 2082 N N . LYS A 1 254 ? 10.717 27.425 -22.143 1.00 44.78 254 LYS A N 1
ATOM 2083 C CA . LYS A 1 254 ? 11.890 27.002 -22.936 1.00 44.78 254 LYS A CA 1
ATOM 2084 C C . LYS A 1 254 ? 11.570 26.547 -24.369 1.00 44.78 254 LYS A C 1
ATOM 2086 O O . LYS A 1 254 ? 12.437 26.629 -25.232 1.00 44.78 254 LYS A O 1
ATOM 2091 N N . ILE A 1 255 ? 10.358 26.059 -24.642 1.00 43.38 255 ILE A N 1
ATOM 2092 C CA . ILE A 1 255 ? 9.950 25.583 -25.981 1.00 43.38 255 ILE A CA 1
ATOM 2093 C C . ILE A 1 255 ? 9.361 26.718 -26.814 1.00 43.38 255 ILE A C 1
ATOM 2095 O O . ILE A 1 255 ? 9.495 26.727 -28.035 1.00 43.38 255 ILE A O 1
ATOM 2099 N N . MET A 1 256 ? 8.706 27.679 -26.161 1.00 40.81 256 MET A N 1
ATOM 2100 C CA . MET A 1 256 ? 8.116 28.829 -26.843 1.00 40.81 256 MET A CA 1
ATOM 2101 C C . MET A 1 256 ? 9.157 29.845 -27.329 1.00 40.81 256 MET A C 1
ATOM 2103 O O . MET A 1 256 ? 8.779 30.800 -28.000 1.00 40.81 256 MET A O 1
ATOM 2107 N N . GLY A 1 257 ? 10.446 29.620 -27.050 1.00 38.91 257 GLY A N 1
ATOM 2108 C CA . GLY A 1 257 ? 11.528 30.476 -27.526 1.00 38.91 257 GLY A CA 1
ATOM 2109 C C . GLY A 1 257 ? 11.522 31.862 -26.884 1.00 38.91 257 GLY A C 1
ATOM 2110 O O . GLY A 1 257 ? 11.839 32.830 -27.571 1.00 38.91 257 GLY A O 1
ATOM 2111 N N . ASN A 1 258 ? 11.159 31.941 -25.598 1.00 35.75 258 ASN A N 1
ATOM 2112 C CA . ASN A 1 258 ? 11.283 33.146 -24.774 1.00 35.75 258 ASN A CA 1
ATOM 2113 C C . ASN A 1 258 ? 12.369 32.970 -23.713 1.00 35.75 258 ASN A C 1
ATOM 2115 O O . ASN A 1 258 ? 12.399 31.885 -23.086 1.00 35.75 258 ASN A O 1
#

pLDDT: mean 74.05, std 20.49, range [28.59, 95.81]

Radius of gyration: 23.99 Å; chains: 1; bounding box: 72×51×81 Å

Secondary structure (DSSP, 8-state):
------PEEGGG-SSHHHHHHHHHHHHHHTTSS-S--HHHHHHHHHHSS-HHHHHHH-HHHHHHHT-HHHHHHHHHHHHHHHHHHH---HHHHHHHHHHH----S-SSHHHHHHHHHHHHTT--EEEEEEE-STT-EEEEEEES-HHHHHHHHHHHHHHTTPEEEE--STT---EEEES-TT---SSHHHHHHHHHHHHHHHSS--S-S-S-------PPP-----PPPPP-----SS--TTTT---SHHHHHTTTT-